Protein AF-G4MLV0-F1 (afdb_monomer)

Mean predicted aligned error: 19.68 Å

pLDDT: mean 75.31, std 19.31, range [34.31, 98.56]

Radius of gyration: 39.69 Å; Cα contacts (8 Å, |Δi|>4): 69; chains: 1; bounding box: 95×54×90 Å

Foldseek 3Di:
DAAFPVCVVVVNGDFDDDPPDDPATPVCVVVVHPDGCPVPQDPVNVVVVVVVVVVVVVVVVVVVVVVVVVVVVVVVVVVVVVVVVVVVVVVVVLVVVCVVVVHPDSVVSVVVVVVVVVVVVVVVVVPPDDDPDPVVVDPPPVPPPCVVDVPDDPDPVVVVVVVVVVPPDDDDDDDDDDDDDDDDDDDD

Solvent-accessible surface area (backbone atoms only — not comparable to full-atom values): 11793 Å² total; per-residue (Å²): 100,69,39,21,70,78,36,47,76,69,74,37,78,60,38,57,61,57,94,83,74,50,77,38,28,56,66,40,55,74,67,71,49,82,86,48,52,66,74,58,84,47,73,69,54,51,52,51,52,52,53,51,48,55,53,50,51,53,53,48,53,54,50,51,52,51,47,54,58,48,52,54,51,50,53,55,48,50,55,50,52,53,52,50,52,52,50,51,51,53,52,50,50,52,50,54,51,28,60,75,70,71,46,89,54,67,67,61,49,57,50,51,52,51,55,52,50,55,51,49,50,51,49,58,65,68,63,62,69,82,84,78,59,68,77,79,75,54,76,67,96,78,70,62,64,69,77,81,53,73,79,64,85,82,58,75,73,60,57,55,59,64,49,57,78,71,61,86,73,76,91,79,86,84,90,85,90,84,90,83,89,86,78,88,82,88,87,134

Organism: Pyricularia oryzae (strain 70-15 / ATCC MYA-4617 / FGSC 8958) (NCBI:txid242507)

Secondary structure (DSSP, 8-state):
-BPPHHHHTTT--B----TTT-SS-HHHHHTT-S---TT-S-HHHHHHHHHHHHHHHHHHHHHHHHHHHHHHHHHHHHHHHHHHHHHHHHHHHHHHHHHHHT---HHHHHHHHHHHHHHHHHHHHHT------GGGSS--TT--HHHHS------HHHHHHHHHTT--S-------------------

Structure (mmCIF, N/CA/C/O backbone):
data_AF-G4MLV0-F1
#
_entry.id   AF-G4MLV0-F1
#
loop_
_atom_site.group_PDB
_atom_site.id
_atom_site.type_symbol
_atom_site.label_atom_id
_atom_site.label_alt_id
_atom_site.label_comp_id
_atom_site.label_asym_id
_atom_site.label_entity_id
_atom_site.label_seq_id
_atom_site.pdbx_PDB_ins_code
_atom_site.Cartn_x
_atom_site.Cartn_y
_atom_site.Cartn_z
_atom_site.occupancy
_atom_site.B_iso_or_equiv
_atom_site.auth_seq_id
_atom_site.auth_comp_id
_atom_site.auth_asym_id
_atom_site.auth_atom_id
_atom_site.pdbx_PDB_model_num
ATOM 1 N N . MET A 1 1 ? -19.184 1.517 49.439 1.00 70.00 1 MET A N 1
ATOM 2 C CA . MET A 1 1 ? -18.626 1.428 48.075 1.00 70.00 1 MET A CA 1
ATOM 3 C C . MET A 1 1 ? -17.990 2.762 47.728 1.00 70.00 1 MET A C 1
ATOM 5 O O . MET A 1 1 ? -18.442 3.777 48.261 1.00 70.00 1 MET A O 1
ATOM 9 N N . ALA A 1 2 ? -16.941 2.751 46.902 1.00 78.00 2 ALA A N 1
ATOM 10 C CA . ALA A 1 2 ? -16.391 3.974 46.322 1.00 78.00 2 ALA A CA 1
ATOM 11 C C . ALA A 1 2 ? -17.474 4.722 45.520 1.00 78.00 2 ALA A C 1
ATOM 13 O O . ALA A 1 2 ? -18.525 4.153 45.197 1.00 78.00 2 ALA A O 1
ATOM 14 N N . ALA A 1 3 ? -17.265 6.013 45.270 1.00 86.44 3 ALA A N 1
ATOM 15 C CA . ALA A 1 3 ? -18.144 6.764 44.386 1.00 86.44 3 ALA A CA 1
ATOM 16 C C . ALA A 1 3 ? -18.019 6.239 42.946 1.00 86.44 3 ALA A C 1
ATOM 18 O O . ALA A 1 3 ? -16.940 5.856 42.515 1.00 86.44 3 ALA A O 1
ATOM 19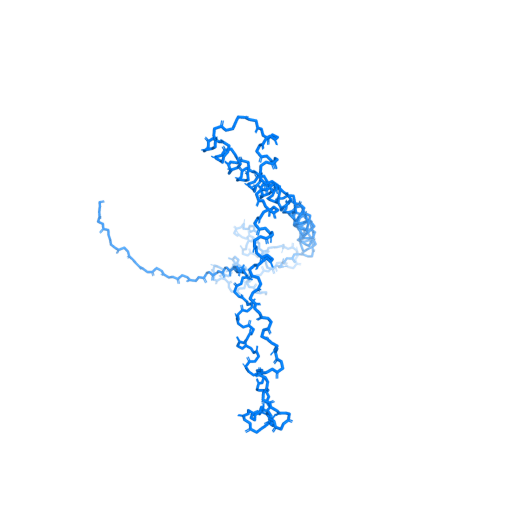 N N . CYS A 1 4 ? -19.131 6.213 42.214 1.00 88.56 4 CYS A N 1
ATOM 20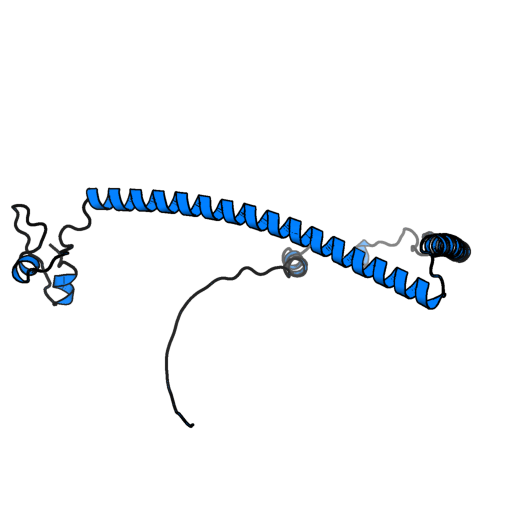 C CA . CYS A 1 4 ? -19.126 6.007 40.768 1.00 88.56 4 CYS A CA 1
ATOM 21 C C . CYS A 1 4 ? -18.602 7.281 40.076 1.00 88.56 4 CYS A C 1
ATOM 23 O O . CYS A 1 4 ? -18.702 8.364 40.665 1.00 88.56 4 CYS A O 1
ATOM 25 N N . SER A 1 5 ? -18.116 7.199 38.836 1.00 87.94 5 SER A N 1
ATOM 26 C CA . SER A 1 5 ? -17.510 8.347 38.130 1.00 87.94 5 SER A CA 1
ATOM 27 C C . SER A 1 5 ? -18.444 9.563 38.060 1.00 87.94 5 SER A C 1
ATOM 29 O O . SER A 1 5 ? -18.025 10.709 38.223 1.00 87.94 5 SER A O 1
ATOM 31 N N . ALA A 1 6 ? -19.748 9.323 37.906 1.00 87.69 6 ALA A N 1
ATOM 32 C CA . ALA A 1 6 ? -20.765 10.373 37.878 1.00 87.69 6 ALA A CA 1
ATOM 33 C C . ALA A 1 6 ? -21.033 11.028 39.249 1.00 87.69 6 ALA A C 1
ATOM 35 O O . ALA A 1 6 ? -21.466 12.181 39.316 1.00 87.69 6 ALA A O 1
ATOM 36 N N . CYS A 1 7 ? -20.840 10.298 40.347 1.00 89.25 7 CYS A N 1
ATOM 37 C CA . CYS A 1 7 ? -20.957 10.840 41.701 1.00 89.25 7 CYS A CA 1
ATOM 38 C C . CYS A 1 7 ? -19.669 11.549 42.118 1.00 89.25 7 CYS A C 1
ATOM 40 O O . CYS A 1 7 ? -19.741 12.619 42.720 1.00 89.25 7 CYS A O 1
ATOM 42 N N . GLU A 1 8 ? -18.518 11.010 41.725 1.00 90.19 8 GLU A N 1
ATOM 43 C CA . GLU A 1 8 ? -17.214 11.633 41.924 1.00 90.19 8 GLU A CA 1
ATOM 44 C C . GLU A 1 8 ? -17.143 12.995 41.223 1.00 90.19 8 GLU A C 1
ATOM 46 O O . GLU A 1 8 ? -16.818 13.995 41.861 1.00 90.19 8 GLU A O 1
ATOM 51 N N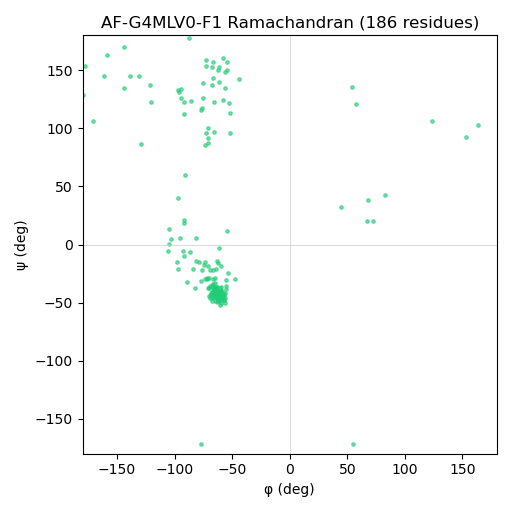 . SER A 1 9 ? -17.615 13.092 39.971 1.00 89.00 9 SER A N 1
ATOM 52 C CA . SER A 1 9 ? -17.692 14.368 39.242 1.00 89.00 9 SER A CA 1
ATOM 53 C C . SER A 1 9 ? -18.615 15.410 39.893 1.00 89.00 9 SER A C 1
ATOM 55 O O . SER A 1 9 ? -18.583 16.581 39.528 1.00 89.00 9 SER A O 1
ATOM 57 N N . ARG A 1 10 ? -19.481 14.995 40.826 1.00 87.12 10 ARG A N 1
ATOM 58 C CA . ARG A 1 10 ? -20.404 15.867 41.575 1.00 87.12 10 ARG A CA 1
ATOM 59 C C . ARG A 1 10 ? -19.933 16.135 43.008 1.00 87.12 10 ARG A C 1
ATOM 61 O O . ARG A 1 10 ? -20.668 16.754 43.771 1.00 87.12 10 ARG A O 1
ATOM 68 N N . GLY A 1 11 ? -18.743 15.661 43.381 1.00 88.31 11 GLY A N 1
ATOM 69 C CA . GLY A 1 11 ? -18.201 15.804 44.732 1.00 88.31 11 GLY A CA 1
ATOM 70 C C . GLY A 1 11 ? -18.897 14.925 45.774 1.00 88.31 11 GLY A C 1
ATOM 71 O O . GLY A 1 11 ? -18.833 15.219 46.965 1.00 88.31 11 GLY A O 1
ATOM 72 N N . ILE A 1 12 ? -19.586 13.860 45.352 1.00 87.44 12 ILE A N 1
ATOM 73 C CA . ILE A 1 12 ? -20.255 12.919 46.254 1.00 87.44 12 ILE A CA 1
ATOM 74 C C . ILE A 1 12 ? -19.275 11.778 46.557 1.00 87.44 12 ILE A C 1
ATOM 76 O O . ILE A 1 12 ? -18.991 10.979 45.667 1.00 87.44 12 ILE A O 1
ATOM 80 N N . PRO A 1 13 ? -18.775 11.649 47.801 1.00 82.62 13 PRO A N 1
ATOM 81 C CA . PRO A 1 13 ? -17.635 10.780 48.104 1.00 82.62 13 PRO A CA 1
ATOM 82 C C . PRO A 1 13 ? -17.988 9.289 48.204 1.00 82.62 13 PRO A C 1
ATOM 84 O O . PRO A 1 13 ? -17.095 8.444 48.231 1.00 82.62 13 PRO A O 1
ATOM 87 N N . LYS A 1 14 ? -19.276 8.937 48.322 1.00 86.06 14 LYS A N 1
ATOM 88 C CA . LYS A 1 14 ? -19.731 7.550 48.498 1.00 86.06 14 LYS A CA 1
ATOM 89 C C . LYS A 1 14 ? -21.040 7.307 47.763 1.00 86.06 14 LYS A C 1
ATOM 91 O O . LYS A 1 14 ? -21.990 8.074 47.904 1.00 86.06 14 LYS A O 1
ATOM 96 N N . CYS A 1 15 ? -21.114 6.188 47.053 1.00 88.25 15 CYS A N 1
ATOM 97 C CA . CYS A 1 15 ? -22.355 5.695 46.475 1.00 88.25 15 CYS A CA 1
ATOM 98 C C . CYS A 1 15 ? -22.988 4.629 47.374 1.00 88.25 15 CYS A C 1
ATOM 100 O O . CYS A 1 15 ? -22.321 3.691 47.814 1.00 88.25 15 CYS A O 1
ATOM 102 N N . ALA A 1 16 ? -24.293 4.760 47.613 1.00 85.69 16 ALA A N 1
ATOM 103 C CA . ALA A 1 16 ? -25.112 3.698 48.183 1.00 85.69 16 ALA A CA 1
ATOM 104 C C . ALA A 1 16 ? -25.780 2.918 47.046 1.00 85.69 16 ALA A C 1
ATOM 106 O O . ALA A 1 16 ? -26.321 3.522 46.117 1.00 85.69 16 ALA A O 1
ATOM 107 N N . VAL A 1 17 ? -25.744 1.592 47.119 1.00 82.81 17 VAL A N 1
ATOM 108 C CA . VAL A 1 17 ? -26.392 0.687 46.162 1.00 82.81 17 VAL A CA 1
ATOM 109 C C . VAL A 1 17 ? -27.363 -0.181 46.949 1.00 82.81 17 VAL A C 1
ATOM 111 O O . VAL A 1 17 ? -27.043 -0.607 48.059 1.00 82.81 17 VAL A O 1
ATOM 114 N N . SER A 1 18 ? -28.568 -0.388 46.415 1.00 76.50 18 SER A N 1
ATOM 115 C CA . SER A 1 18 ? -29.530 -1.294 47.045 1.00 76.50 18 SER A CA 1
ATOM 116 C C . SER A 1 18 ? -29.017 -2.737 46.952 1.00 76.50 18 SER A C 1
ATOM 118 O O . SER A 1 18 ? -28.581 -3.126 45.869 1.00 76.50 18 SER A O 1
ATOM 120 N N . PRO A 1 19 ? -29.123 -3.549 48.020 1.00 69.62 19 PRO A N 1
ATOM 121 C CA . PRO A 1 19 ? -28.799 -4.978 47.978 1.00 69.62 19 PRO A CA 1
ATOM 122 C C . PRO A 1 19 ? -29.688 -5.799 47.028 1.00 69.62 19 PRO A C 1
ATOM 124 O O . PRO A 1 19 ? -29.375 -6.946 46.750 1.00 69.62 19 PRO A O 1
ATOM 127 N N . GLN A 1 20 ? -30.808 -5.232 46.568 1.00 65.19 20 GLN A N 1
ATOM 128 C CA . GLN A 1 20 ? -31.846 -5.899 45.768 1.00 65.19 20 GLN A CA 1
ATOM 129 C C . GLN A 1 20 ? -31.674 -5.641 44.256 1.00 65.19 20 GLN A C 1
ATOM 131 O O . GLN A 1 20 ? -32.649 -5.406 43.552 1.00 65.19 20 GLN A O 1
ATOM 136 N N . ASP A 1 21 ? -30.431 -5.645 43.768 1.00 58.03 21 ASP A N 1
ATOM 137 C CA . ASP A 1 21 ? -30.081 -5.621 42.335 1.00 58.03 21 ASP A CA 1
ATOM 138 C C . ASP A 1 21 ? -30.391 -4.334 41.549 1.00 58.03 21 ASP A C 1
ATOM 140 O O . ASP A 1 21 ? -30.726 -4.366 40.362 1.00 58.03 21 ASP A O 1
ATOM 144 N N . SER A 1 22 ? -30.200 -3.156 42.151 1.0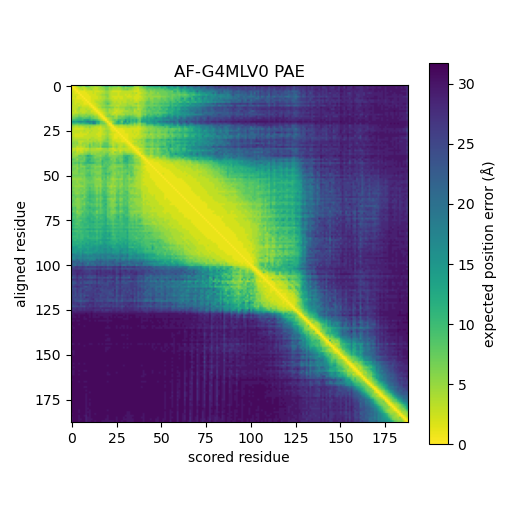0 68.69 22 SER A N 1
ATOM 145 C CA . SER A 1 22 ? -30.095 -1.950 41.319 1.00 68.69 22 SER A CA 1
ATOM 146 C C . SER A 1 22 ? -28.712 -1.886 40.672 1.00 68.69 22 SER A C 1
ATOM 148 O O . SER A 1 22 ? -27.718 -1.657 41.357 1.00 68.69 22 SER A O 1
ATOM 150 N N . SER A 1 23 ? -28.652 -1.962 39.339 1.00 76.62 23 SER A N 1
ATOM 151 C CA . SER A 1 23 ? -27.435 -1.718 38.542 1.00 76.62 23 SER A CA 1
ATOM 152 C C . SER A 1 23 ? -26.863 -0.297 38.687 1.00 76.62 23 SER A C 1
ATOM 154 O O . SER A 1 23 ? -25.846 0.044 38.089 1.00 76.62 23 SER A O 1
ATOM 156 N N . ARG A 1 24 ? -27.543 0.563 39.452 1.00 83.88 24 ARG A N 1
ATOM 157 C CA . ARG A 1 24 ? -27.241 1.981 39.643 1.00 83.88 24 ARG A CA 1
ATOM 158 C C . ARG A 1 24 ? -27.229 2.328 41.127 1.00 83.88 24 ARG A C 1
ATOM 160 O O . ARG A 1 24 ? -28.057 1.838 41.898 1.00 83.88 24 ARG A O 1
ATOM 167 N N . CYS A 1 25 ? -26.342 3.239 41.519 1.00 87.44 25 CYS A N 1
ATOM 168 C CA . CYS A 1 25 ? -26.386 3.816 42.856 1.00 87.44 25 CYS A CA 1
ATOM 169 C C . CYS A 1 25 ? -27.643 4.682 43.043 1.00 87.44 25 CYS A C 1
ATOM 171 O O . CYS A 1 25 ? -28.229 5.185 42.080 1.00 87.44 25 CYS A O 1
ATOM 173 N N . VAL A 1 26 ? -28.043 4.877 44.300 1.00 87.94 26 VAL A N 1
ATOM 174 C CA . VAL A 1 26 ? -29.243 5.637 44.683 1.00 87.94 26 VAL A CA 1
ATOM 175 C C . VAL A 1 26 ? -29.225 7.052 44.103 1.00 87.94 26 VAL A C 1
ATOM 177 O O . VAL A 1 26 ? -30.252 7.538 43.638 1.00 87.94 26 VAL A O 1
ATOM 180 N N . GLU A 1 27 ? -28.063 7.699 44.063 1.00 87.69 27 GLU A N 1
ATOM 181 C CA . GLU A 1 27 ? -27.940 9.051 43.518 1.00 87.69 27 GLU A CA 1
ATOM 182 C C . GLU A 1 27 ? -28.142 9.076 41.996 1.00 87.69 27 GLU A C 1
ATOM 184 O O . GLU A 1 27 ? -28.927 9.872 41.483 1.00 87.69 27 GLU A O 1
ATOM 189 N N . CYS A 1 28 ? -27.513 8.157 41.257 1.00 87.50 28 CYS A N 1
ATOM 190 C CA . CYS A 1 28 ? -27.712 8.053 39.812 1.00 87.50 28 CYS A CA 1
ATOM 191 C C . CYS A 1 28 ? -29.147 7.655 39.450 1.00 87.50 28 CYS A C 1
ATOM 193 O O . CYS A 1 28 ? -29.641 8.100 38.413 1.00 87.50 28 CYS A O 1
ATOM 195 N N . LEU A 1 29 ? -29.817 6.841 40.274 1.00 87.00 29 LEU A N 1
ATOM 196 C CA . LEU A 1 29 ? -31.247 6.551 40.141 1.00 87.00 29 LEU A CA 1
ATOM 197 C C . LEU A 1 29 ? -32.094 7.813 40.333 1.00 87.00 29 LEU A C 1
ATOM 199 O O . LEU A 1 29 ? -32.918 8.112 39.471 1.00 87.00 29 LEU A O 1
ATOM 203 N N . ARG A 1 30 ? -31.860 8.579 41.411 1.00 87.69 30 ARG A N 1
ATOM 204 C CA . ARG A 1 30 ? -32.586 9.832 41.700 1.00 87.69 30 ARG A CA 1
ATOM 205 C C . ARG A 1 30 ? -32.426 10.861 40.589 1.00 87.69 30 ARG A C 1
ATOM 207 O O . ARG A 1 30 ? -33.392 11.521 40.231 1.00 87.69 30 ARG A O 1
ATOM 214 N N . SER A 1 31 ? -31.229 10.980 40.021 1.00 85.69 31 SER A N 1
ATOM 215 C CA . SER A 1 31 ? -30.957 11.890 38.901 1.00 85.69 31 SER A CA 1
ATOM 216 C C . SER A 1 31 ? -31.361 11.327 37.532 1.00 85.69 31 SER A C 1
ATOM 218 O O . SER A 1 31 ? -31.019 11.915 36.512 1.00 85.69 31 SER A O 1
ATOM 220 N N . ASN A 1 32 ? -32.013 10.161 37.490 1.00 84.00 32 ASN A N 1
ATOM 221 C CA . ASN A 1 32 ? -32.352 9.406 36.284 1.00 84.00 32 ASN A CA 1
ATOM 222 C C . ASN A 1 32 ? -31.213 9.284 35.238 1.00 84.00 32 ASN A C 1
ATOM 224 O O . ASN A 1 32 ? -31.453 9.193 34.038 1.00 84.00 32 ASN A O 1
ATOM 228 N N . ARG A 1 33 ? -29.954 9.234 35.692 1.00 81.69 33 ARG A N 1
ATOM 229 C CA . ARG A 1 33 ? -28.773 9.118 34.827 1.00 81.69 33 ARG A CA 1
ATOM 230 C C . ARG A 1 33 ? -28.453 7.663 34.467 1.00 81.69 33 ARG A C 1
ATOM 232 O O . ARG A 1 33 ? -28.222 6.844 35.361 1.00 81.69 33 ARG A O 1
ATOM 239 N N . SER A 1 34 ? -28.385 7.346 33.176 1.00 79.44 34 SER A N 1
ATOM 240 C CA . SER A 1 34 ? -27.856 6.068 32.678 1.00 79.44 34 SER A CA 1
ATOM 241 C C . SER A 1 34 ? -26.328 5.996 32.820 1.00 79.44 34 SER A C 1
ATOM 243 O O . SER A 1 34 ? -25.659 7.028 32.805 1.00 79.44 34 SER A O 1
ATOM 245 N N . GLY A 1 35 ? -25.774 4.784 32.938 1.00 77.12 35 GLY A N 1
ATOM 246 C CA . GLY A 1 35 ? -24.319 4.567 32.971 1.00 77.12 35 GLY A CA 1
ATOM 247 C C . GLY A 1 35 ? -23.670 4.778 34.341 1.00 77.12 35 GLY A C 1
ATOM 248 O O . GLY A 1 35 ? -22.626 5.408 34.433 1.00 77.12 35 GLY A O 1
ATOM 249 N N . CYS A 1 36 ? -24.297 4.288 35.414 1.00 85.75 36 CYS A N 1
ATOM 250 C CA . CYS A 1 36 ? -23.636 4.208 36.713 1.00 85.75 36 CYS A CA 1
ATOM 251 C C . CYS A 1 36 ? -22.655 3.028 36.702 1.00 85.75 36 CYS A C 1
ATOM 253 O O . CYS A 1 36 ? -23.075 1.886 36.556 1.00 85.75 36 CYS A O 1
ATOM 255 N N . ASP A 1 37 ? -21.372 3.309 36.871 1.00 85.00 37 ASP A N 1
ATOM 256 C CA . ASP A 1 37 ? -20.259 2.351 36.869 1.00 85.00 37 ASP A CA 1
ATOM 257 C C . ASP A 1 37 ? -19.916 1.827 38.274 1.00 85.00 37 ASP A C 1
ATOM 259 O O . ASP A 1 37 ? -18.855 1.256 38.494 1.00 85.00 37 ASP A O 1
ATOM 263 N N . VAL A 1 38 ? -20.834 1.971 39.236 1.00 83.19 38 VAL A N 1
ATOM 264 C CA . VAL A 1 38 ? -20.614 1.554 40.633 1.00 83.19 38 VAL A CA 1
ATOM 265 C C . VAL A 1 38 ? -20.426 0.037 40.796 1.00 83.19 38 VAL A C 1
ATOM 267 O O . VAL A 1 38 ? -19.899 -0.398 41.814 1.00 83.19 38 VAL A O 1
ATOM 270 N N . LEU A 1 39 ? -20.892 -0.756 39.823 1.00 77.56 39 LEU A N 1
ATOM 271 C CA . LEU A 1 39 ? -20.754 -2.219 39.775 1.00 77.56 39 LEU A CA 1
ATOM 272 C C . LEU A 1 39 ? -19.697 -2.682 38.759 1.00 77.56 39 LEU A C 1
ATOM 274 O O . LEU A 1 39 ? -19.650 -3.869 38.442 1.00 77.56 39 LEU A O 1
ATOM 278 N N . GLU A 1 40 ? -18.865 -1.758 38.265 1.00 76.38 40 GLU A N 1
ATOM 279 C CA . GLU A 1 40 ? -17.845 -2.011 37.242 1.00 76.38 40 GLU A CA 1
ATOM 280 C C . GLU A 1 40 ? -18.424 -2.65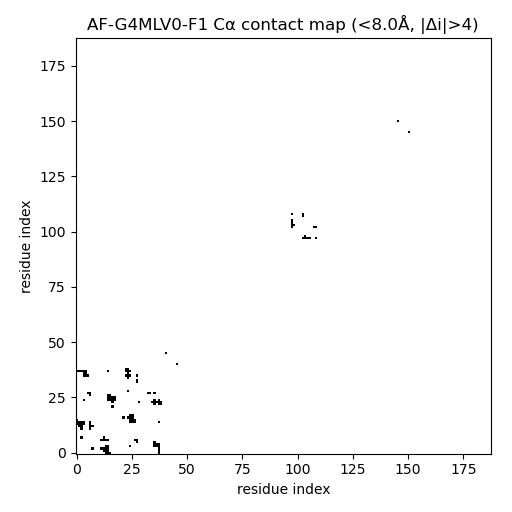7 35.960 1.00 76.38 40 GLU A C 1
ATOM 282 O O . GLU A 1 40 ? -19.638 -2.712 35.736 1.00 76.38 40 GLU A O 1
ATOM 287 N N . ILE A 1 41 ? -17.551 -3.081 35.043 1.00 79.19 41 ILE A N 1
ATOM 288 C CA . ILE A 1 41 ? -17.949 -3.733 33.791 1.00 79.19 41 ILE A CA 1
ATOM 289 C C . ILE A 1 41 ? -18.378 -5.172 34.098 1.00 79.19 41 ILE A C 1
ATOM 291 O O . ILE A 1 41 ? -17.624 -5.962 34.663 1.00 79.19 41 ILE A O 1
ATOM 295 N N . SER A 1 42 ? -19.584 -5.555 33.676 1.00 82.25 42 SER A N 1
ATOM 296 C CA . SER A 1 42 ? -20.075 -6.919 33.892 1.00 82.25 42 SER A CA 1
ATOM 297 C C . SER A 1 42 ? -19.278 -7.960 33.083 1.00 82.25 42 SER A C 1
ATOM 299 O O . SER A 1 42 ? -18.835 -7.678 31.964 1.00 82.25 42 SER A O 1
ATOM 301 N N . PRO A 1 43 ? -19.191 -9.225 33.541 1.00 85.38 43 PRO A N 1
ATOM 302 C CA . PRO A 1 43 ? -18.550 -10.302 32.778 1.00 85.38 43 PRO A CA 1
ATOM 303 C C . PRO A 1 43 ? -19.132 -10.498 31.368 1.00 85.38 43 PRO A C 1
ATOM 305 O O . PRO A 1 43 ? -18.430 -10.897 30.442 1.00 85.38 43 PRO A O 1
ATOM 308 N N . ALA A 1 44 ? -20.424 -10.210 31.176 1.00 86.81 44 ALA A N 1
ATOM 309 C CA . ALA A 1 44 ? -21.062 -10.267 29.863 1.00 86.81 44 ALA A CA 1
ATOM 310 C C . ALA A 1 44 ? -20.584 -9.144 28.928 1.00 86.81 44 ALA A C 1
ATOM 312 O O . ALA A 1 44 ? -20.411 -9.383 27.734 1.00 86.81 44 ALA A O 1
ATOM 313 N N . GLN A 1 45 ? -20.350 -7.940 29.458 1.00 87.69 45 GLN A N 1
ATOM 314 C CA . GLN A 1 45 ? -19.752 -6.841 28.699 1.00 87.69 45 GLN A CA 1
ATOM 315 C C . GLN A 1 45 ? -18.290 -7.138 28.358 1.00 87.69 45 GLN A C 1
ATOM 317 O O . GLN A 1 45 ? -17.910 -6.949 27.208 1.00 87.69 45 GLN A O 1
ATOM 322 N N . PHE A 1 46 ? -17.508 -7.699 29.287 1.00 91.50 46 PHE A N 1
ATOM 323 C CA . PHE A 1 46 ? -16.137 -8.137 29.000 1.00 91.50 46 PHE A CA 1
ATOM 324 C C . PHE A 1 46 ? -16.069 -9.155 27.862 1.00 91.50 46 PHE A C 1
ATOM 326 O O . PHE A 1 46 ? -15.260 -9.000 26.952 1.00 91.50 46 PHE A O 1
ATOM 333 N N . ARG A 1 47 ? -16.958 -10.157 27.849 1.00 95.31 47 ARG A N 1
ATOM 334 C CA . ARG A 1 47 ? -17.030 -11.119 26.737 1.00 95.31 47 ARG A CA 1
ATOM 335 C C . ARG A 1 47 ? -17.337 -10.445 25.401 1.00 95.31 47 ARG A C 1
ATOM 337 O O . ARG A 1 47 ? -16.716 -10.789 24.402 1.00 95.31 47 ARG A O 1
ATOM 344 N N . LYS A 1 48 ? -18.259 -9.476 25.377 1.00 95.62 48 LYS A N 1
ATOM 345 C CA . LYS A 1 48 ? -18.563 -8.705 24.160 1.00 95.62 48 LYS A CA 1
ATOM 346 C C . LYS A 1 48 ? -17.356 -7.897 23.687 1.00 95.62 48 LYS A C 1
ATOM 348 O O . LYS A 1 48 ? -17.077 -7.895 22.495 1.00 95.62 48 LYS A O 1
ATOM 353 N N . ILE A 1 49 ? -16.639 -7.248 24.605 1.00 95.75 49 ILE A N 1
ATOM 354 C CA . ILE A 1 49 ? -15.416 -6.499 24.285 1.00 95.75 49 ILE A CA 1
ATOM 355 C C . ILE A 1 49 ? -14.354 -7.446 23.718 1.00 95.75 49 ILE A C 1
ATOM 357 O O . ILE A 1 49 ? -13.811 -7.162 22.659 1.00 95.75 49 ILE A O 1
ATOM 361 N N . GLY A 1 50 ? -14.123 -8.600 24.351 1.00 97.00 50 GLY A N 1
ATOM 362 C CA . GLY A 1 50 ? -13.173 -9.601 23.857 1.00 97.00 50 GLY A CA 1
ATOM 363 C C . GLY A 1 50 ? -13.529 -10.140 22.468 1.00 97.00 50 GLY A C 1
ATOM 364 O O . GLY A 1 50 ? -12.655 -10.279 21.623 1.00 97.00 50 GLY A O 1
ATOM 365 N N . GLN A 1 51 ? -14.816 -10.372 22.188 1.00 97.88 51 GLN A N 1
ATOM 366 C CA . GLN A 1 51 ? -15.277 -10.771 20.852 1.00 97.88 51 GLN A CA 1
ATOM 367 C C . GLN A 1 51 ? -15.034 -9.686 19.799 1.00 97.88 51 GLN A C 1
ATOM 369 O O . GLN A 1 51 ? -14.618 -9.995 18.687 1.00 97.88 51 GLN A O 1
ATOM 374 N N . GLN A 1 52 ? -15.300 -8.420 20.134 1.00 98.06 52 GLN A N 1
ATOM 375 C CA . GLN A 1 52 ? -15.025 -7.303 19.227 1.00 98.06 52 GLN A CA 1
ATOM 376 C C . GLN A 1 52 ? -13.525 -7.127 18.995 1.00 98.06 52 GLN A C 1
ATOM 378 O O . GLN A 1 52 ? -13.119 -6.897 17.864 1.00 98.06 52 GLN A O 1
ATOM 383 N N . HIS A 1 53 ? -12.711 -7.287 20.039 1.00 98.00 53 HIS A N 1
ATOM 384 C CA . HIS A 1 53 ? -11.258 -7.233 19.930 1.00 98.00 53 HIS A CA 1
ATOM 385 C C . HIS A 1 53 ? -10.729 -8.311 18.986 1.00 98.00 53 HIS A C 1
ATOM 387 O O . HIS A 1 53 ? -10.060 -7.980 18.018 1.00 98.00 53 HIS A O 1
ATOM 393 N N . ALA A 1 54 ? -11.115 -9.572 19.204 1.00 98.38 54 ALA A N 1
ATOM 394 C CA . ALA A 1 54 ? -10.696 -10.683 18.353 1.00 98.38 54 ALA A CA 1
ATOM 395 C C . ALA A 1 54 ? -11.110 -10.476 16.885 1.00 98.38 54 ALA A C 1
ATOM 397 O O . ALA A 1 54 ? -10.329 -10.738 15.977 1.00 98.38 54 ALA A O 1
ATOM 398 N N . LYS A 1 55 ? -12.318 -9.945 16.648 1.00 98.44 55 LYS A N 1
ATOM 399 C CA . LYS A 1 55 ? -12.781 -9.606 15.296 1.00 98.44 55 LYS A CA 1
ATOM 400 C C . LYS A 1 55 ? -11.919 -8.522 14.644 1.00 98.44 55 LYS A C 1
ATOM 402 O O . LYS A 1 55 ? -11.596 -8.626 13.469 1.00 98.44 55 LYS A O 1
ATOM 407 N N . LEU A 1 56 ? -11.571 -7.475 15.392 1.00 98.56 56 LEU A N 1
ATOM 408 C CA . LEU A 1 56 ? -10.729 -6.392 14.885 1.00 98.56 56 LEU A CA 1
ATOM 409 C C . LEU A 1 56 ? -9.287 -6.848 14.643 1.00 98.56 56 LEU A C 1
ATOM 411 O O . LEU A 1 56 ? -8.685 -6.400 13.675 1.00 98.56 56 LEU A O 1
ATOM 415 N N . GLU A 1 57 ? -8.747 -7.737 15.479 1.00 98.56 57 GLU A N 1
ATOM 416 C CA . GLU A 1 57 ? -7.429 -8.343 15.257 1.00 98.56 57 GLU A CA 1
ATOM 417 C C . GLU A 1 57 ? -7.399 -9.152 13.957 1.00 98.56 57 GLU A C 1
ATOM 419 O O . GLU A 1 57 ? -6.496 -8.961 13.147 1.00 98.56 57 GLU A O 1
ATOM 424 N N . GLU A 1 58 ? -8.418 -9.981 13.712 1.00 98.50 58 GLU A N 1
ATOM 425 C CA . GLU A 1 58 ? -8.538 -10.752 12.468 1.00 98.50 58 GLU A CA 1
ATOM 426 C C . GLU A 1 58 ? -8.665 -9.838 11.236 1.00 98.50 58 GLU A C 1
ATOM 428 O O . GLU A 1 58 ? -7.993 -10.041 10.222 1.00 98.50 58 GLU A O 1
ATOM 433 N N . GLU A 1 59 ? -9.496 -8.794 11.317 1.00 98.50 59 GLU A N 1
ATOM 434 C CA . GLU A 1 59 ? -9.643 -7.814 10.234 1.00 98.50 59 GLU A CA 1
ATOM 435 C C . GLU A 1 59 ? -8.343 -7.043 9.967 1.00 98.50 59 GLU A C 1
ATOM 437 O O . GLU A 1 59 ? -8.001 -6.799 8.805 1.00 98.50 59 GLU A O 1
ATOM 442 N N . LEU A 1 60 ? -7.610 -6.676 11.022 1.00 98.44 60 LEU A N 1
ATOM 443 C CA . LEU A 1 60 ? -6.325 -5.995 10.911 1.00 98.44 60 LEU A CA 1
ATOM 444 C C . LEU A 1 60 ? -5.287 -6.897 10.241 1.00 98.44 60 LEU A C 1
ATOM 446 O O . LEU A 1 60 ? -4.644 -6.465 9.286 1.00 98.44 60 LEU A O 1
ATOM 450 N N . GLU A 1 61 ? -5.157 -8.147 10.685 1.00 98.31 61 GLU A N 1
ATOM 451 C CA . GLU A 1 61 ? -4.216 -9.106 10.102 1.00 98.31 61 GLU A CA 1
ATOM 452 C C . GLU A 1 61 ? -4.508 -9.336 8.609 1.00 98.31 61 GLU A C 1
ATOM 454 O O . GLU A 1 61 ? -3.604 -9.254 7.769 1.00 98.31 61 GLU A O 1
ATOM 459 N N . ALA A 1 62 ? -5.781 -9.519 8.246 1.00 98.50 62 ALA A N 1
ATOM 460 C CA . ALA A 1 62 ? -6.193 -9.662 6.852 1.00 98.50 62 ALA A CA 1
ATOM 461 C C . ALA A 1 62 ? -5.877 -8.409 6.013 1.00 98.50 62 ALA A C 1
ATOM 463 O O . ALA A 1 62 ? -5.415 -8.516 4.869 1.00 98.50 62 ALA A O 1
ATOM 464 N N . ALA A 1 63 ? -6.099 -7.213 6.567 1.00 98.50 63 ALA A N 1
ATOM 465 C CA . ALA A 1 63 ? -5.784 -5.952 5.901 1.00 98.50 63 ALA A CA 1
ATOM 466 C C . ALA A 1 63 ? -4.269 -5.763 5.713 1.00 98.50 63 ALA A C 1
ATOM 468 O O . ALA A 1 63 ? -3.826 -5.317 4.650 1.00 98.50 63 ALA A O 1
ATOM 469 N N . GLU A 1 64 ? -3.459 -6.140 6.700 1.00 98.50 64 GLU A N 1
ATOM 470 C CA . GLU A 1 64 ? -2.003 -6.092 6.598 1.00 98.50 64 GLU A CA 1
ATOM 471 C C . GLU A 1 64 ? -1.461 -7.074 5.562 1.00 98.50 64 GLU A C 1
ATOM 473 O O . GLU A 1 64 ? -0.567 -6.720 4.789 1.00 98.50 64 GLU A O 1
ATOM 478 N N . GLU A 1 65 ? -2.003 -8.291 5.490 1.00 98.50 65 GLU A N 1
ATOM 479 C CA . GLU A 1 65 ? -1.607 -9.252 4.463 1.00 98.50 65 GLU A CA 1
ATOM 480 C C . GLU A 1 65 ? -2.001 -8.760 3.060 1.00 98.50 65 GLU A C 1
ATOM 482 O O . GLU A 1 65 ? -1.211 -8.842 2.113 1.00 98.50 65 GLU A O 1
ATOM 487 N N . ALA A 1 66 ? -3.194 -8.173 2.920 1.00 98.38 66 ALA A N 1
ATOM 488 C CA . ALA A 1 66 ? -3.625 -7.545 1.676 1.00 98.38 66 ALA A CA 1
ATOM 489 C C . ALA A 1 66 ? -2.691 -6.396 1.261 1.00 98.38 66 ALA A C 1
ATOM 491 O O . ALA A 1 66 ? -2.325 -6.312 0.085 1.00 98.38 66 ALA A O 1
ATOM 492 N N . ARG A 1 67 ? -2.246 -5.567 2.218 1.00 98.44 67 ARG A N 1
ATOM 493 C CA . ARG A 1 67 ? -1.244 -4.515 1.986 1.00 98.44 67 ARG A CA 1
ATOM 494 C C . ARG A 1 67 ? 0.070 -5.107 1.482 1.00 98.44 67 ARG A C 1
ATOM 496 O O . ARG A 1 67 ? 0.531 -4.698 0.424 1.00 98.44 67 ARG A O 1
ATOM 503 N N . ARG A 1 68 ? 0.615 -6.136 2.145 1.00 98.31 68 ARG A N 1
ATOM 504 C CA . ARG A 1 68 ? 1.864 -6.798 1.707 1.00 98.31 68 ARG A CA 1
ATOM 505 C C . ARG A 1 68 ? 1.765 -7.325 0.272 1.00 98.31 68 ARG A C 1
ATOM 507 O O . ARG A 1 68 ? 2.690 -7.161 -0.520 1.00 98.31 68 ARG A O 1
ATOM 514 N N . ARG A 1 69 ? 0.629 -7.929 -0.096 1.00 98.25 69 ARG A N 1
ATOM 515 C CA . ARG A 1 69 ? 0.382 -8.404 -1.471 1.00 98.25 69 ARG A CA 1
ATOM 516 C C . ARG A 1 69 ? 0.285 -7.256 -2.479 1.00 98.25 69 ARG A C 1
ATOM 518 O O . ARG A 1 69 ? 0.658 -7.438 -3.638 1.00 98.25 69 ARG A O 1
ATOM 525 N N . ALA A 1 70 ? -0.253 -6.106 -2.079 1.00 98.38 70 ALA A N 1
ATOM 526 C CA . ALA A 1 70 ? -0.301 -4.917 -2.922 1.00 98.38 70 ALA A CA 1
ATOM 527 C C . ALA A 1 70 ? 1.098 -4.316 -3.116 1.00 98.38 70 ALA A C 1
ATOM 529 O O . ALA A 1 70 ? 1.474 -4.043 -4.255 1.00 98.38 70 ALA A O 1
ATOM 530 N N . ASP A 1 71 ? 1.887 -4.210 -2.047 1.00 98.19 71 ASP A N 1
ATOM 531 C CA . ASP A 1 71 ? 3.261 -3.701 -2.090 1.00 98.19 71 ASP A CA 1
ATOM 532 C C . ASP A 1 71 ? 4.132 -4.536 -3.033 1.00 98.19 71 ASP A C 1
ATOM 534 O O . ASP A 1 71 ? 4.853 -3.986 -3.863 1.00 98.19 71 ASP A O 1
ATOM 538 N N . GLU A 1 72 ? 4.004 -5.865 -3.003 1.00 98.31 72 GLU A N 1
ATOM 539 C CA . GLU A 1 72 ? 4.723 -6.735 -3.940 1.00 98.31 72 GLU A CA 1
ATOM 540 C C . GLU A 1 72 ? 4.351 -6.444 -5.404 1.00 98.31 72 GLU A C 1
ATOM 542 O O . GLU A 1 72 ? 5.216 -6.342 -6.275 1.00 98.31 72 GLU A O 1
ATOM 547 N N . LYS A 1 73 ? 3.064 -6.222 -5.696 1.00 98.12 73 LYS A N 1
ATOM 548 C CA . LYS A 1 73 ? 2.628 -5.841 -7.050 1.00 98.12 73 LYS A CA 1
ATOM 549 C C . LYS A 1 73 ? 3.192 -4.487 -7.471 1.00 98.12 73 LYS A C 1
ATOM 551 O O . LYS A 1 73 ? 3.569 -4.336 -8.634 1.00 98.12 73 LYS A O 1
ATOM 556 N N . VAL A 1 74 ? 3.262 -3.526 -6.549 1.00 98.56 74 VAL A N 1
ATOM 557 C CA . VAL A 1 74 ? 3.883 -2.218 -6.793 1.00 98.56 74 VAL A CA 1
ATOM 558 C C . VAL A 1 74 ? 5.363 -2.399 -7.117 1.00 98.56 74 VAL A C 1
ATOM 560 O O . VAL A 1 74 ? 5.805 -1.927 -8.161 1.00 98.56 74 VAL A O 1
ATOM 563 N N . ARG A 1 75 ? 6.105 -3.195 -6.336 1.00 98.31 75 ARG A N 1
ATOM 564 C CA . ARG A 1 75 ? 7.524 -3.487 -6.611 1.00 98.31 75 ARG A CA 1
ATOM 565 C C . ARG A 1 75 ? 7.743 -4.100 -7.992 1.00 98.31 75 ARG A C 1
ATOM 567 O O . ARG A 1 75 ? 8.667 -3.709 -8.709 1.00 98.31 75 ARG A O 1
ATOM 574 N N . LEU A 1 76 ? 6.893 -5.044 -8.396 1.00 98.25 76 LEU A N 1
ATOM 575 C CA . LEU A 1 76 ? 6.960 -5.651 -9.728 1.00 98.25 76 LEU A CA 1
ATOM 576 C C . LEU A 1 76 ? 6.661 -4.636 -10.842 1.00 98.25 76 LEU A C 1
ATOM 578 O O . LEU A 1 76 ? 7.316 -4.655 -11.893 1.00 98.25 76 LEU A O 1
ATOM 582 N N . ALA A 1 77 ? 5.690 -3.746 -10.624 1.00 98.25 77 ALA A N 1
ATOM 583 C CA . ALA A 1 77 ? 5.366 -2.670 -11.553 1.00 98.25 77 ALA A CA 1
ATOM 584 C C . ALA A 1 77 ? 6.524 -1.669 -11.678 1.00 98.25 77 ALA A C 1
ATOM 586 O O . ALA A 1 77 ? 6.926 -1.353 -12.799 1.00 98.25 77 ALA A O 1
ATOM 587 N N . ASP A 1 78 ? 7.131 -1.261 -10.566 1.00 97.81 78 ASP A N 1
ATOM 588 C CA . ASP A 1 78 ? 8.284 -0.360 -10.543 1.00 97.81 78 ASP A CA 1
ATOM 589 C C . ASP A 1 78 ? 9.483 -0.970 -11.270 1.00 97.81 78 ASP A C 1
ATOM 591 O O . ASP A 1 78 ? 10.096 -0.326 -12.123 1.00 97.81 78 ASP A O 1
ATOM 595 N N . ALA A 1 79 ? 9.762 -2.259 -11.052 1.00 98.38 79 ALA A N 1
ATOM 596 C CA . ALA A 1 79 ? 10.805 -2.965 -11.789 1.00 98.38 79 ALA A CA 1
ATOM 597 C C . ALA A 1 79 ? 10.546 -2.965 -13.308 1.00 98.38 79 ALA A C 1
ATOM 599 O O . ALA A 1 79 ? 11.482 -2.858 -14.107 1.00 98.38 79 ALA A O 1
ATOM 600 N N . LYS A 1 80 ? 9.282 -3.075 -13.739 1.00 98.12 80 LYS A N 1
ATOM 601 C CA . LYS A 1 80 ? 8.908 -2.955 -15.157 1.00 98.12 80 LYS A CA 1
ATOM 602 C C . LYS A 1 80 ? 9.110 -1.529 -15.667 1.00 98.12 80 LYS A C 1
ATOM 604 O O . LYS A 1 80 ? 9.649 -1.364 -16.761 1.00 98.12 80 LYS A O 1
ATOM 609 N N . VAL A 1 81 ? 8.714 -0.521 -14.892 1.00 98.31 81 VAL A N 1
ATOM 610 C CA . VAL A 1 81 ? 8.914 0.896 -15.228 1.00 98.31 81 VAL A CA 1
ATOM 611 C C . VAL A 1 81 ? 10.399 1.199 -15.407 1.00 98.31 81 VAL A C 1
ATOM 613 O O . VAL A 1 81 ? 10.775 1.785 -16.420 1.00 98.31 81 VAL A O 1
ATOM 616 N N . GLU A 1 82 ? 11.260 0.728 -14.507 1.00 98.00 82 GLU A N 1
ATOM 617 C CA . GLU A 1 82 ? 12.709 0.915 -14.613 1.00 98.00 82 GLU A CA 1
ATOM 618 C C . GLU A 1 82 ? 13.303 0.258 -15.861 1.00 98.00 82 GLU A C 1
ATOM 620 O O . GLU A 1 82 ? 14.101 0.872 -16.576 1.00 98.00 82 GLU A O 1
ATOM 625 N N . ARG A 1 83 ? 12.872 -0.965 -16.201 1.00 98.25 83 ARG A N 1
ATOM 626 C CA . ARG A 1 83 ? 13.289 -1.603 -17.462 1.00 98.25 83 ARG A CA 1
ATOM 627 C C . ARG A 1 83 ? 12.876 -0.776 -18.677 1.00 98.25 83 ARG A C 1
ATOM 629 O O . ARG A 1 83 ? 13.698 -0.550 -19.563 1.00 98.25 83 ARG A O 1
ATOM 636 N N . LEU A 1 84 ? 11.635 -0.292 -18.706 1.00 98.06 84 LEU A N 1
ATOM 637 C CA . LEU A 1 84 ? 11.132 0.533 -19.806 1.00 98.06 84 LEU A CA 1
ATOM 638 C C . LEU A 1 84 ? 11.857 1.881 -19.893 1.00 98.06 84 LEU A C 1
ATOM 640 O O . LEU A 1 84 ? 12.151 2.338 -20.993 1.00 98.06 84 LEU A O 1
ATOM 644 N N . ARG A 1 85 ? 12.210 2.501 -18.761 1.00 97.75 85 ARG A N 1
ATOM 645 C CA . ARG A 1 85 ? 13.024 3.728 -18.722 1.00 97.75 85 ARG A CA 1
ATOM 646 C C . ARG A 1 85 ? 14.398 3.506 -19.350 1.00 97.75 85 ARG A C 1
ATOM 648 O O . ARG A 1 85 ? 14.815 4.306 -20.188 1.00 97.75 85 ARG A O 1
ATOM 655 N N . LYS A 1 86 ? 15.069 2.401 -19.008 1.00 97.50 86 LYS A N 1
ATOM 656 C CA . LYS A 1 86 ? 16.363 2.025 -19.603 1.00 97.50 86 LYS A CA 1
ATOM 657 C C . LYS A 1 86 ? 16.247 1.778 -21.104 1.00 97.50 86 LYS A C 1
ATOM 659 O O . LYS A 1 86 ? 17.035 2.327 -21.868 1.00 97.50 86 LYS A O 1
ATOM 664 N N . GLN A 1 87 ? 15.242 1.014 -21.531 1.00 96.38 87 GLN A N 1
ATOM 665 C CA . GLN A 1 87 ? 14.988 0.763 -22.951 1.00 96.38 87 GLN A CA 1
ATOM 666 C C . GLN A 1 87 ? 14.706 2.060 -23.707 1.00 96.38 87 GLN A C 1
ATOM 668 O O . GLN A 1 87 ? 15.308 2.292 -24.747 1.00 96.38 87 GLN A O 1
ATOM 673 N N . LYS A 1 88 ? 13.853 2.936 -23.165 1.00 96.19 88 LYS A N 1
ATOM 674 C CA . LYS A 1 88 ? 13.563 4.248 -23.751 1.00 96.19 88 LYS A CA 1
ATOM 675 C C . LYS A 1 88 ? 14.838 5.070 -23.930 1.00 96.19 88 LYS A C 1
ATOM 677 O O . LYS A 1 88 ? 15.027 5.646 -24.994 1.00 96.19 88 LYS A O 1
ATOM 682 N N . LYS A 1 89 ? 15.703 5.121 -22.912 1.00 96.44 89 LYS A N 1
ATOM 683 C CA . LYS A 1 89 ? 16.981 5.841 -22.989 1.00 96.44 89 LYS A CA 1
ATOM 684 C C . LYS A 1 89 ? 17.891 5.248 -24.068 1.00 96.44 89 LYS A C 1
ATOM 686 O O . LYS A 1 89 ? 18.374 5.992 -24.909 1.00 96.44 89 LYS A O 1
ATOM 691 N N . MET A 1 90 ? 18.060 3.927 -24.083 1.00 93.75 90 MET A N 1
ATOM 692 C CA . MET A 1 90 ? 18.880 3.228 -25.079 1.00 93.75 90 MET A CA 1
ATOM 693 C C . MET A 1 90 ? 18.378 3.471 -26.507 1.00 93.75 90 MET A C 1
ATOM 695 O O . MET A 1 90 ? 19.159 3.851 -27.373 1.00 93.75 90 MET A O 1
ATOM 699 N N . TRP A 1 91 ? 17.072 3.336 -26.743 1.00 93.38 91 TRP A N 1
ATOM 700 C CA . TRP A 1 91 ? 16.473 3.599 -28.051 1.00 93.38 91 TRP A CA 1
ATOM 701 C C . TRP A 1 91 ? 16.600 5.061 -28.467 1.00 93.38 91 TRP A C 1
ATOM 703 O O . TRP A 1 91 ? 16.888 5.342 -29.627 1.00 93.38 91 TRP A O 1
ATOM 713 N N . PHE A 1 92 ? 16.431 5.993 -27.528 1.00 91.25 92 PHE A N 1
ATOM 714 C CA . PHE A 1 92 ? 16.628 7.413 -27.796 1.00 91.25 92 PHE A CA 1
ATOM 715 C C . PHE A 1 92 ? 18.079 7.717 -28.184 1.00 91.25 92 PHE A C 1
ATOM 717 O O . PHE A 1 92 ? 18.319 8.431 -29.152 1.00 91.25 92 PHE A O 1
ATOM 724 N N . GLU A 1 93 ? 19.055 7.139 -27.485 1.00 92.25 93 GLU A N 1
ATOM 725 C CA . GLU A 1 93 ? 20.467 7.278 -27.841 1.00 92.25 93 GLU A CA 1
ATOM 726 C C . GLU A 1 93 ? 20.784 6.672 -29.214 1.00 92.25 93 GLU A C 1
ATOM 728 O O . GLU A 1 93 ? 21.447 7.326 -30.019 1.00 92.25 93 GLU A O 1
ATOM 733 N N . LYS A 1 94 ? 20.280 5.465 -29.514 1.00 88.44 94 LYS A N 1
ATOM 734 C CA . LYS A 1 94 ? 20.429 4.839 -30.838 1.00 88.44 94 LYS A CA 1
ATOM 735 C C . LYS A 1 94 ? 19.855 5.727 -31.940 1.00 88.44 94 LYS A C 1
ATOM 737 O O . LYS A 1 94 ? 20.546 6.002 -32.915 1.00 88.44 94 LYS A O 1
ATOM 742 N N . MET A 1 95 ? 18.644 6.248 -31.744 1.00 88.88 95 MET A N 1
ATOM 743 C CA . MET A 1 95 ? 18.006 7.188 -32.668 1.00 88.88 95 MET A CA 1
ATOM 744 C C .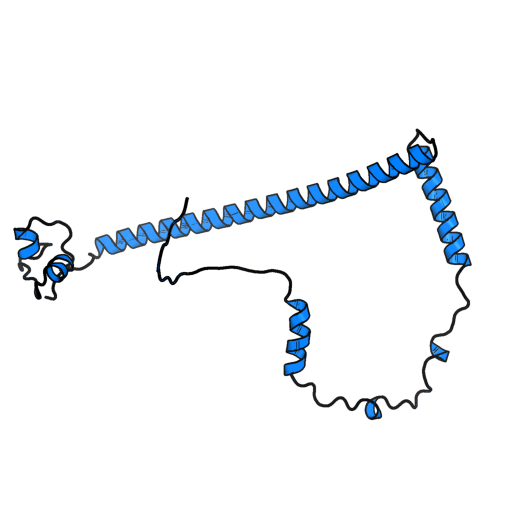 MET A 1 95 ? 18.869 8.439 -32.886 1.00 88.88 95 MET A C 1
ATOM 746 O O . MET A 1 95 ? 19.118 8.820 -34.024 1.00 88.88 95 MET A O 1
ATOM 750 N N . MET A 1 96 ? 19.378 9.059 -31.816 1.00 87.81 96 MET A N 1
ATOM 751 C CA . MET A 1 96 ? 20.227 10.253 -31.925 1.00 87.81 96 MET A CA 1
ATOM 752 C C . MET A 1 96 ? 21.540 9.980 -32.673 1.00 87.81 96 MET A C 1
ATOM 754 O O . MET A 1 96 ? 21.995 10.836 -33.434 1.00 87.81 96 MET A O 1
ATOM 758 N N . ARG A 1 97 ? 22.144 8.797 -32.499 1.00 85.38 97 ARG A N 1
ATOM 759 C CA . ARG A 1 97 ? 23.333 8.379 -33.263 1.00 85.38 97 ARG A CA 1
ATOM 760 C C . ARG A 1 97 ? 23.020 8.129 -34.737 1.00 85.38 97 ARG A C 1
ATOM 762 O O . ARG A 1 97 ? 23.783 8.592 -35.579 1.00 85.38 97 ARG A O 1
ATOM 769 N N . ALA A 1 98 ? 21.910 7.454 -35.041 1.00 88.00 98 ALA A N 1
ATOM 770 C CA . ALA A 1 98 ? 21.439 7.226 -36.410 1.00 88.00 98 ALA A CA 1
ATOM 771 C C . ALA A 1 98 ? 21.260 8.560 -37.150 1.00 88.00 98 ALA A C 1
ATOM 773 O O . ALA A 1 98 ? 21.876 8.792 -38.188 1.00 88.00 98 ALA A O 1
ATOM 774 N N . VAL A 1 99 ? 20.540 9.499 -36.520 1.00 88.62 99 VAL A N 1
ATOM 775 C CA . VAL A 1 99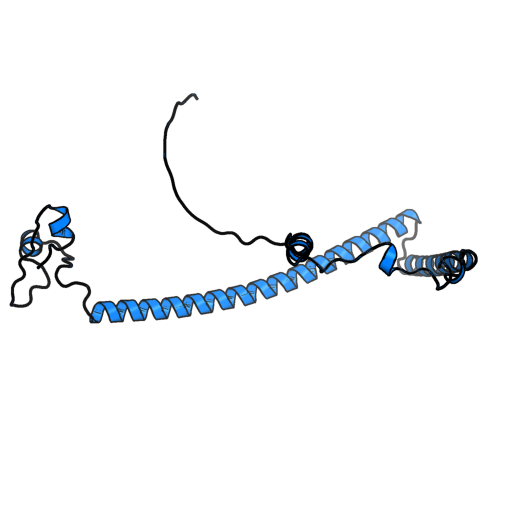 ? 20.309 10.854 -37.043 1.00 88.62 99 VAL A CA 1
ATOM 776 C C . VAL A 1 99 ? 21.623 11.612 -37.242 1.00 88.62 99 VAL A C 1
ATOM 778 O O . VAL A 1 99 ? 21.810 12.240 -38.279 1.00 88.62 99 VAL A O 1
ATOM 781 N N . SER A 1 100 ? 22.556 11.532 -36.289 1.00 83.25 100 SER A N 1
ATOM 782 C CA . SER A 1 100 ? 23.861 12.209 -36.397 1.00 83.25 100 SER A CA 1
ATOM 783 C C . SER A 1 100 ? 24.726 11.664 -37.539 1.00 83.25 100 SER A C 1
ATOM 785 O O . SER A 1 100 ? 25.536 12.398 -38.099 1.00 83.25 100 SER A O 1
ATOM 787 N N . ARG A 1 101 ? 24.557 10.383 -37.883 1.00 83.56 101 ARG A N 1
ATOM 788 C CA . ARG A 1 101 ? 25.263 9.700 -38.977 1.00 83.56 101 ARG A CA 1
ATOM 789 C C . ARG A 1 101 ? 24.503 9.740 -40.308 1.00 83.56 101 ARG A C 1
ATOM 791 O O . ARG A 1 101 ? 25.048 9.301 -41.313 1.00 83.56 101 ARG A O 1
ATOM 798 N N . GLY A 1 102 ? 23.273 10.260 -40.324 1.00 83.06 102 GLY A N 1
ATOM 799 C CA . GLY A 1 102 ? 22.400 10.253 -41.501 1.00 83.06 102 GLY A CA 1
ATOM 800 C C . GLY A 1 102 ? 21.927 8.855 -41.914 1.00 83.06 102 GLY A C 1
ATOM 801 O O . GLY A 1 102 ? 21.537 8.680 -43.062 1.00 83.06 102 GLY A O 1
ATOM 802 N N . ILE A 1 103 ? 21.984 7.881 -41.000 1.00 78.88 103 ILE A N 1
ATOM 803 C CA . ILE A 1 103 ? 21.540 6.502 -41.223 1.00 78.88 103 ILE A CA 1
ATOM 804 C C . ILE A 1 103 ? 20.078 6.411 -40.780 1.00 78.88 103 ILE A C 1
ATOM 806 O O . ILE A 1 103 ? 19.752 6.729 -39.635 1.00 78.88 103 ILE A O 1
ATOM 810 N N . ASP A 1 104 ? 19.200 5.998 -41.686 1.00 75.12 104 ASP A N 1
ATOM 811 C CA . ASP A 1 104 ? 17.767 5.798 -41.458 1.00 75.12 104 ASP A CA 1
ATOM 812 C C . ASP A 1 104 ? 17.398 4.331 -41.175 1.00 75.12 104 ASP A C 1
ATOM 814 O O . ASP A 1 104 ? 16.328 4.073 -40.619 1.00 75.12 104 ASP A O 1
ATOM 818 N N . ASP A 1 105 ? 18.301 3.388 -41.466 1.00 78.56 105 ASP A N 1
ATOM 819 C CA . ASP A 1 105 ? 18.143 1.965 -41.162 1.00 78.56 105 ASP A CA 1
ATOM 820 C C . ASP A 1 105 ? 18.825 1.529 -39.845 1.00 78.56 105 ASP A C 1
ATOM 822 O O . ASP A 1 105 ? 19.994 1.810 -39.566 1.00 78.56 105 ASP A O 1
ATOM 826 N N . LEU A 1 106 ? 18.081 0.798 -39.011 1.00 67.38 106 LEU A N 1
ATOM 827 C CA . LEU A 1 106 ? 18.544 0.348 -37.694 1.00 67.38 106 LEU A CA 1
ATOM 828 C C . LEU A 1 106 ? 19.509 -0.843 -37.779 1.00 67.38 106 LEU A C 1
ATOM 830 O O . LEU A 1 106 ? 20.396 -0.960 -36.932 1.00 67.38 106 LEU A O 1
ATOM 834 N N . GLU A 1 107 ? 19.355 -1.722 -38.774 1.00 74.00 107 GLU A N 1
ATOM 835 C CA . GLU A 1 107 ? 20.241 -2.880 -38.953 1.00 74.00 107 GLU A CA 1
ATOM 836 C C . GLU A 1 107 ? 21.628 -2.445 -39.430 1.00 74.00 107 GLU A C 1
ATOM 838 O O . GLU A 1 107 ? 22.645 -2.972 -38.964 1.00 74.00 107 GLU A O 1
ATOM 843 N N . GLU A 1 108 ? 21.678 -1.436 -40.300 1.00 73.56 108 GLU A N 1
ATOM 844 C CA . GLU A 1 108 ? 22.911 -0.765 -40.693 1.00 73.56 108 GLU A CA 1
ATOM 845 C C . GLU A 1 108 ? 23.633 -0.117 -39.502 1.00 73.56 108 GLU A C 1
ATOM 847 O O . GLU A 1 108 ? 24.842 -0.307 -39.351 1.00 73.56 108 GLU A O 1
ATOM 852 N N . LEU A 1 109 ? 22.914 0.560 -38.600 1.00 74.00 109 LEU A N 1
ATOM 853 C CA . LEU A 1 109 ? 23.516 1.138 -37.394 1.00 74.00 109 LEU A CA 1
ATOM 854 C C . LEU A 1 109 ? 24.095 0.067 -36.452 1.00 74.00 109 LEU A C 1
ATOM 856 O O . LEU A 1 109 ? 25.219 0.222 -35.976 1.00 74.00 109 LEU A O 1
ATOM 860 N N . ASP A 1 110 ? 23.360 -1.020 -36.198 1.00 79.19 110 ASP A N 1
ATOM 861 C CA . ASP A 1 110 ? 23.817 -2.114 -35.328 1.00 79.19 110 ASP A CA 1
ATOM 862 C C . ASP A 1 110 ? 25.017 -2.871 -35.932 1.00 79.19 110 ASP A C 1
ATOM 864 O O . ASP A 1 110 ? 25.851 -3.410 -35.199 1.00 79.19 110 ASP A O 1
ATOM 868 N N . ARG A 1 111 ? 25.120 -2.929 -37.268 1.00 79.50 111 ARG A N 1
ATOM 869 C CA . ARG A 1 111 ? 26.290 -3.477 -37.971 1.00 79.50 111 ARG A CA 1
ATOM 870 C C . ARG A 1 111 ? 27.519 -2.596 -37.763 1.00 79.50 111 ARG A C 1
ATOM 872 O O . ARG A 1 111 ? 28.556 -3.110 -37.353 1.00 79.50 111 ARG A O 1
ATOM 879 N N . VAL A 1 112 ? 27.375 -1.286 -37.964 1.00 73.19 112 VAL A N 1
ATOM 880 C CA . VAL A 1 112 ? 28.455 -0.309 -37.752 1.00 73.19 112 VAL A CA 1
ATOM 881 C C . VAL A 1 112 ? 28.917 -0.296 -36.291 1.00 73.19 112 VAL A C 1
ATOM 883 O O . VAL A 1 112 ? 30.115 -0.277 -36.035 1.00 73.19 112 VAL A O 1
ATOM 886 N N . GLU A 1 113 ? 28.001 -0.370 -35.320 1.00 77.75 113 GLU A N 1
ATOM 887 C CA . GLU A 1 113 ? 28.352 -0.379 -33.889 1.00 77.75 113 GLU A CA 1
ATOM 888 C C . GLU A 1 113 ? 29.163 -1.625 -33.493 1.00 77.75 113 GLU A C 1
ATOM 890 O O . GLU A 1 113 ? 30.098 -1.525 -32.698 1.00 77.75 113 GLU A O 1
ATOM 895 N N . ARG A 1 114 ? 28.859 -2.791 -34.078 1.00 77.12 114 ARG A N 1
ATOM 896 C CA . ARG A 1 114 ? 29.656 -4.013 -33.875 1.00 77.12 114 ARG A CA 1
ATOM 897 C C . ARG A 1 114 ? 31.060 -3.886 -34.460 1.00 77.12 114 ARG A C 1
ATOM 899 O O . ARG A 1 114 ? 32.027 -4.213 -33.780 1.00 77.12 114 ARG A O 1
ATOM 906 N N . GLU A 1 115 ? 31.174 -3.364 -35.676 1.00 75.06 115 GLU A N 1
ATOM 907 C CA . GLU A 1 115 ? 32.469 -3.152 -36.331 1.00 75.06 115 GLU A CA 1
ATOM 908 C C . GLU A 1 115 ? 33.338 -2.127 -35.572 1.00 75.06 115 GLU A C 1
ATOM 910 O O . GLU A 1 115 ? 34.534 -2.351 -35.382 1.00 75.06 115 GLU A O 1
ATOM 915 N N . GLU A 1 116 ? 32.746 -1.033 -35.077 1.00 77.81 116 GLU A N 1
ATOM 916 C CA . GLU A 1 116 ? 33.433 -0.029 -34.249 1.00 77.81 116 GLU A CA 1
ATOM 917 C C . GLU A 1 116 ? 33.872 -0.604 -32.890 1.00 77.81 116 GLU A C 1
ATOM 919 O O . GLU A 1 116 ? 34.991 -0.343 -32.446 1.00 77.81 116 GLU A O 1
ATOM 924 N N . ALA A 1 117 ? 33.031 -1.412 -32.234 1.00 80.56 117 ALA A N 1
ATOM 925 C CA . ALA A 1 117 ? 33.358 -2.031 -30.950 1.00 80.56 117 ALA A CA 1
ATOM 926 C C . ALA A 1 117 ? 34.519 -3.033 -31.061 1.00 80.56 117 ALA A C 1
ATOM 928 O O . ALA A 1 117 ? 35.416 -3.020 -30.219 1.00 80.56 117 ALA A O 1
ATOM 929 N N . GLU A 1 118 ? 34.548 -3.852 -32.115 1.00 82.50 118 GLU A N 1
ATOM 930 C CA . GLU A 1 118 ? 35.653 -4.782 -32.387 1.00 82.50 118 GLU A CA 1
ATOM 931 C C . GLU A 1 118 ? 36.963 -4.044 -32.705 1.00 82.50 118 GLU A C 1
ATOM 933 O O . GLU A 1 118 ? 38.050 -4.472 -32.301 1.00 82.50 118 GLU A O 1
ATOM 938 N N . GLN A 1 119 ? 36.883 -2.915 -33.416 1.00 75.56 119 GLN A N 1
ATOM 939 C CA . GLN A 1 119 ? 38.046 -2.062 -33.664 1.00 75.56 119 GLN A CA 1
ATOM 940 C C . GLN A 1 119 ? 38.554 -1.404 -32.381 1.00 75.56 119 GLN A C 1
ATOM 942 O O . GLN A 1 119 ? 39.764 -1.369 -32.160 1.00 75.56 119 GLN A O 1
ATOM 947 N N . GLU A 1 120 ? 37.662 -0.911 -31.525 1.00 77.94 120 GLU A N 1
ATOM 948 C CA . GLU A 1 120 ? 38.030 -0.298 -30.250 1.00 77.94 120 GLU A CA 1
ATOM 949 C 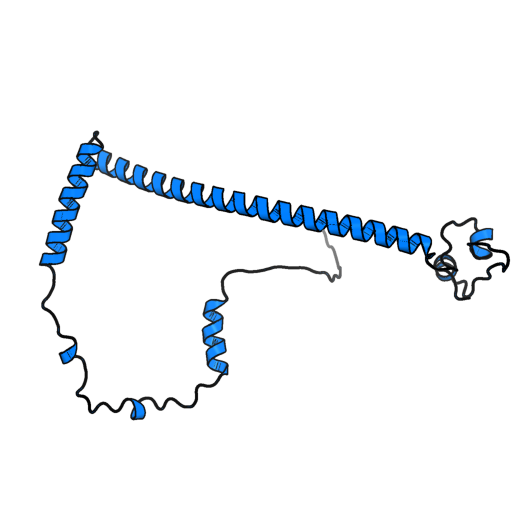C . GLU A 1 120 ? 38.612 -1.329 -29.276 1.00 77.94 120 GLU A C 1
ATOM 951 O O . GLU A 1 120 ? 39.628 -1.064 -28.640 1.00 77.94 120 GLU A O 1
ATOM 956 N N . GLU A 1 121 ? 38.048 -2.537 -29.206 1.00 78.00 121 GLU A N 1
ATOM 957 C CA . GLU A 1 121 ? 38.623 -3.640 -28.431 1.00 78.00 121 GLU A CA 1
ATOM 958 C C . GLU A 1 121 ? 40.024 -3.990 -28.940 1.00 78.00 121 GLU A C 1
ATOM 960 O O . GLU A 1 121 ? 40.970 -4.046 -28.156 1.00 78.00 121 GLU A O 1
ATOM 965 N N . ARG A 1 122 ? 40.204 -4.110 -30.261 1.00 77.38 122 ARG A N 1
ATOM 966 C CA . ARG A 1 122 ? 41.518 -4.353 -30.869 1.00 77.38 122 ARG A CA 1
ATOM 967 C C . ARG A 1 122 ? 42.515 -3.236 -30.558 1.00 77.38 122 ARG A C 1
ATOM 969 O O . ARG A 1 122 ? 43.689 -3.528 -30.340 1.00 77.38 122 ARG A O 1
ATOM 976 N N . ARG A 1 123 ? 42.075 -1.975 -30.519 1.00 73.94 123 ARG A N 1
ATOM 977 C CA . ARG A 1 123 ? 42.913 -0.835 -30.117 1.00 73.94 123 ARG A CA 1
ATOM 978 C C . ARG A 1 123 ? 43.273 -0.897 -28.635 1.00 73.94 123 ARG A C 1
ATOM 980 O O . ARG A 1 123 ? 44.450 -0.788 -28.320 1.00 73.94 123 ARG A O 1
ATOM 987 N N . ARG A 1 124 ? 42.311 -1.164 -27.746 1.00 73.94 124 ARG A N 1
ATOM 988 C CA . ARG A 1 124 ? 42.549 -1.303 -26.296 1.00 73.94 124 ARG A CA 1
ATOM 989 C C . ARG A 1 124 ? 43.452 -2.490 -25.963 1.00 73.94 124 ARG A C 1
ATOM 991 O O . ARG A 1 124 ? 44.290 -2.376 -25.078 1.00 73.94 124 ARG A O 1
ATOM 998 N N . SER A 1 125 ? 43.329 -3.604 -26.683 1.00 67.75 125 SER A N 1
ATOM 999 C CA . SER A 1 125 ? 44.229 -4.757 -26.552 1.00 67.75 125 SER A CA 1
ATOM 1000 C C . SER A 1 125 ? 45.613 -4.504 -27.159 1.00 67.75 125 SER A C 1
ATOM 1002 O O . SER A 1 125 ? 46.594 -5.062 -26.679 1.00 67.75 125 SER A O 1
ATOM 1004 N N . ALA A 1 126 ? 45.718 -3.661 -28.191 1.00 74.50 126 ALA A N 1
ATOM 1005 C CA . ALA A 1 126 ? 47.003 -3.226 -28.742 1.00 74.50 126 ALA A CA 1
ATOM 1006 C C . ALA A 1 126 ? 47.698 -2.161 -27.869 1.00 74.50 126 ALA A C 1
ATOM 1008 O O . ALA A 1 126 ? 48.915 -2.021 -27.935 1.00 74.50 126 ALA A O 1
ATOM 1009 N N . GLU A 1 127 ? 46.942 -1.442 -27.037 1.00 64.62 127 GLU A N 1
ATOM 1010 C CA . GLU A 1 127 ? 47.421 -0.420 -26.095 1.00 64.62 127 GLU A CA 1
ATOM 1011 C C . GLU A 1 127 ? 47.725 -0.993 -24.692 1.00 64.62 127 GLU A C 1
ATOM 1013 O O . GLU A 1 127 ? 47.794 -0.262 -23.703 1.00 64.62 127 GLU A O 1
ATOM 1018 N N . VAL A 1 128 ? 47.947 -2.310 -24.581 1.00 58.06 128 VAL A N 1
ATOM 1019 C CA . VAL A 1 128 ? 48.495 -2.927 -23.364 1.00 58.06 128 VAL A CA 1
ATOM 1020 C C . VAL A 1 128 ? 49.972 -2.532 -23.243 1.00 58.06 128 VAL A C 1
ATOM 1022 O O . VAL A 1 128 ? 50.847 -3.070 -23.921 1.00 58.06 128 VAL A O 1
ATOM 1025 N N . LEU A 1 129 ? 50.231 -1.540 -22.388 1.00 60.62 129 LEU A N 1
ATOM 1026 C CA . LEU A 1 129 ? 51.563 -1.127 -21.936 1.00 60.62 129 LEU A CA 1
ATOM 1027 C C . LEU A 1 129 ? 52.337 -2.318 -21.336 1.00 60.62 129 LEU A C 1
ATOM 1029 O O . LEU A 1 129 ? 51.710 -3.223 -20.781 1.00 60.62 129 LEU A O 1
ATOM 1033 N N . PRO A 1 130 ? 53.685 -2.333 -21.425 1.00 55.59 130 PRO A N 1
ATOM 1034 C CA . PRO A 1 130 ? 54.487 -3.475 -21.003 1.00 55.59 130 PRO A CA 1
ATOM 1035 C C . PRO A 1 130 ? 54.213 -3.836 -19.542 1.00 55.59 130 PRO A C 1
ATOM 1037 O O . PRO A 1 130 ? 54.146 -2.972 -18.668 1.00 55.59 130 PRO A O 1
ATOM 1040 N N . GLU A 1 131 ? 54.058 -5.137 -19.321 1.00 53.47 131 GLU A N 1
ATOM 1041 C CA . GLU A 1 131 ? 53.788 -5.806 -18.054 1.00 53.47 131 GLU A CA 1
ATOM 1042 C C . GLU A 1 131 ? 54.808 -5.376 -16.984 1.00 53.47 131 GLU A C 1
ATOM 1044 O O . GLU A 1 131 ? 55.926 -5.885 -16.907 1.00 53.47 131 GLU A O 1
ATOM 1049 N N . VAL A 1 132 ? 54.452 -4.394 -16.153 1.00 57.69 132 VAL A N 1
ATOM 1050 C CA . VAL A 1 132 ? 55.190 -4.115 -14.917 1.00 57.69 132 VAL A CA 1
ATOM 1051 C C . VAL A 1 132 ? 54.867 -5.238 -13.937 1.00 57.69 132 VAL A C 1
ATOM 1053 O O . VAL A 1 132 ? 53.822 -5.232 -13.288 1.00 57.69 132 VAL A O 1
ATOM 1056 N N . SER A 1 133 ? 55.749 -6.240 -13.886 1.00 57.94 133 SER A N 1
ATOM 1057 C CA . SER A 1 133 ? 55.609 -7.386 -12.987 1.00 57.94 133 SER A CA 1
ATOM 1058 C C . SER A 1 133 ? 55.542 -6.917 -11.532 1.00 57.94 133 SER A C 1
ATOM 1060 O O . SER A 1 133 ? 56.443 -6.236 -11.032 1.00 57.94 133 SER A O 1
ATOM 1062 N N . LEU A 1 134 ? 54.468 -7.314 -10.850 1.00 51.47 134 LEU A N 1
ATOM 1063 C CA . LEU A 1 134 ? 54.158 -6.992 -9.456 1.00 51.47 134 LEU A CA 1
ATOM 1064 C C . LEU A 1 134 ? 55.243 -7.486 -8.474 1.00 51.47 134 LEU A C 1
ATOM 1066 O O . LEU A 1 134 ? 55.366 -6.950 -7.376 1.00 51.47 134 LEU A O 1
ATOM 1070 N N . GLU A 1 135 ? 56.091 -8.432 -8.892 1.00 56.97 135 GLU A N 1
ATOM 1071 C CA . GLU A 1 135 ? 57.266 -8.905 -8.141 1.00 56.97 135 GLU A CA 1
ATOM 1072 C C . GLU A 1 135 ? 58.365 -7.848 -7.983 1.00 56.97 135 GLU A C 1
ATOM 1074 O O . GLU A 1 135 ? 59.150 -7.925 -7.046 1.00 56.97 135 GLU A O 1
ATOM 1079 N N . SER A 1 136 ? 58.405 -6.829 -8.845 1.00 57.09 136 SER A N 1
ATOM 1080 C CA . SER A 1 136 ? 59.383 -5.734 -8.743 1.00 57.09 136 SER A CA 1
ATOM 1081 C C . SER A 1 136 ? 58.944 -4.587 -7.819 1.00 57.09 136 SER A C 1
ATOM 1083 O O . SER A 1 136 ? 59.735 -3.688 -7.538 1.00 57.09 136 SER A O 1
ATOM 1085 N N . LEU A 1 137 ? 57.698 -4.620 -7.324 1.00 55.81 137 LEU A N 1
ATOM 1086 C CA . LEU A 1 137 ? 57.124 -3.608 -6.425 1.00 55.81 137 LEU A CA 1
ATOM 1087 C C . LEU A 1 137 ? 56.993 -4.085 -4.970 1.00 55.81 137 LEU A C 1
ATOM 1089 O O . LEU A 1 137 ? 56.629 -3.290 -4.102 1.00 55.81 137 LEU A O 1
ATOM 1093 N N . LEU A 1 138 ? 57.284 -5.356 -4.687 1.00 58.97 138 LEU A N 1
ATOM 1094 C CA . LEU A 1 138 ? 57.258 -5.899 -3.331 1.00 58.97 138 LEU A CA 1
ATOM 1095 C C . LEU A 1 138 ? 58.669 -5.831 -2.722 1.00 58.97 138 LEU A C 1
ATOM 1097 O O . LEU A 1 138 ? 59.607 -6.340 -3.333 1.00 58.97 138 LEU A O 1
ATOM 1101 N N . PRO A 1 139 ? 58.856 -5.221 -1.536 1.00 59.56 139 PRO A N 1
ATOM 1102 C CA . PRO A 1 139 ? 60.136 -5.286 -0.840 1.00 59.56 139 PRO A CA 1
ATOM 1103 C C . PRO A 1 139 ? 60.474 -6.742 -0.506 1.00 59.56 139 PRO A C 1
ATOM 1105 O O . PRO A 1 139 ? 59.589 -7.491 -0.085 1.00 59.56 139 PRO A O 1
ATOM 1108 N N . ASP A 1 140 ? 61.749 -7.118 -0.664 1.00 53.50 140 ASP A N 1
ATOM 1109 C CA . ASP A 1 140 ? 62.265 -8.451 -0.341 1.00 53.50 140 ASP A CA 1
ATOM 1110 C C . ASP A 1 140 ? 61.737 -8.947 1.014 1.00 53.50 140 ASP A C 1
ATOM 1112 O O . ASP A 1 140 ? 61.612 -8.185 1.977 1.00 53.50 140 ASP A O 1
ATOM 1116 N N . SER A 1 141 ? 61.460 -10.251 1.081 1.00 57.56 141 SER A N 1
ATOM 1117 C CA . SER A 1 141 ? 60.743 -11.016 2.118 1.00 57.56 141 SER A CA 1
ATOM 1118 C C . SER A 1 141 ? 61.243 -10.907 3.573 1.00 57.56 141 SER A C 1
ATOM 1120 O O . SER A 1 141 ? 60.812 -11.674 4.429 1.00 57.56 141 SER A O 1
ATOM 1122 N N . ASN A 1 142 ? 62.134 -9.966 3.877 1.00 58.19 142 ASN A N 1
ATOM 1123 C CA . ASN A 1 142 ? 62.540 -9.562 5.221 1.00 58.19 142 ASN A CA 1
ATOM 1124 C C . ASN A 1 142 ? 61.755 -8.345 5.750 1.00 58.19 142 ASN A C 1
ATOM 1126 O O . ASN A 1 142 ? 62.072 -7.840 6.828 1.00 58.19 142 ASN A O 1
ATOM 1130 N N . PHE A 1 143 ? 60.745 -7.853 5.021 1.00 52.94 143 PHE A N 1
ATOM 1131 C CA . PHE A 1 143 ? 59.875 -6.778 5.500 1.00 52.94 143 PHE A CA 1
ATOM 1132 C C . PHE A 1 143 ? 58.956 -7.295 6.623 1.00 52.94 143 PHE A C 1
ATOM 1134 O O . PHE A 1 143 ? 57.890 -7.863 6.386 1.00 52.94 143 PHE A O 1
ATOM 1141 N N . LEU A 1 144 ? 59.411 -7.152 7.870 1.00 59.78 144 LEU A N 1
ATOM 1142 C CA . LEU A 1 144 ? 58.712 -7.584 9.079 1.00 59.78 144 LEU A CA 1
ATOM 1143 C C . LEU A 1 144 ? 57.537 -6.633 9.376 1.00 59.78 144 LEU A C 1
ATOM 1145 O O . LEU A 1 144 ? 57.667 -5.683 10.149 1.00 59.78 144 LEU A O 1
ATOM 1149 N N . TRP A 1 145 ? 56.387 -6.899 8.749 1.00 60.50 145 TRP A N 1
ATOM 1150 C CA . TRP A 1 145 ? 55.132 -6.138 8.889 1.00 60.50 145 TRP A CA 1
ATOM 1151 C C . TRP A 1 145 ? 54.734 -5.848 10.349 1.00 60.50 145 TRP A C 1
ATOM 1153 O O . TRP A 1 145 ? 54.158 -4.801 10.640 1.00 60.50 145 TRP A O 1
ATOM 1163 N N . ASP A 1 146 ? 55.118 -6.735 11.268 1.00 54.19 146 ASP A N 1
ATOM 1164 C CA . ASP A 1 146 ? 54.768 -6.701 12.692 1.00 54.19 146 ASP A CA 1
ATOM 1165 C C . ASP A 1 146 ? 55.512 -5.617 13.504 1.00 54.19 146 ASP A C 1
ATOM 1167 O O . ASP A 1 146 ? 55.120 -5.278 14.616 1.00 54.19 146 ASP A O 1
ATOM 1171 N N . SER A 1 147 ? 56.593 -5.039 12.961 1.00 57.69 147 SER A N 1
ATOM 1172 C CA . SER A 1 147 ? 57.355 -3.969 13.634 1.00 57.69 147 SER A CA 1
ATOM 1173 C C . SER A 1 147 ? 56.973 -2.557 13.188 1.00 57.69 147 SER A C 1
ATOM 1175 O O . SER A 1 147 ? 57.242 -1.599 13.911 1.00 57.69 147 SER A O 1
ATOM 1177 N N . THR A 1 148 ? 56.357 -2.400 12.012 1.00 59.22 148 THR A N 1
ATOM 1178 C CA . THR A 1 148 ? 55.943 -1.080 11.498 1.00 59.22 148 THR A CA 1
ATOM 1179 C C . THR A 1 148 ? 54.534 -0.707 11.954 1.00 59.22 148 THR A C 1
ATOM 1181 O O . THR A 1 148 ? 54.267 0.464 12.213 1.00 59.22 148 THR A O 1
ATOM 1184 N N . PHE A 1 149 ? 53.653 -1.697 12.113 1.00 55.03 149 PHE A N 1
ATOM 1185 C CA . PHE A 1 149 ? 52.295 -1.508 12.615 1.00 55.03 149 PHE A CA 1
ATOM 1186 C C . PHE A 1 149 ? 52.028 -2.498 13.751 1.00 55.03 149 PHE A C 1
ATOM 1188 O O . PHE A 1 149 ? 51.495 -3.577 13.496 1.00 55.03 149 PHE A O 1
ATOM 1195 N N . PRO A 1 150 ? 52.381 -2.166 15.006 1.00 56.88 150 PRO A N 1
ATOM 1196 C CA . PRO A 1 150 ? 51.968 -2.971 16.143 1.00 56.88 150 PRO A CA 1
ATOM 1197 C C . PRO A 1 150 ? 50.443 -2.883 16.256 1.00 56.88 150 PRO A C 1
ATOM 1199 O O . PRO A 1 150 ? 49.891 -1.916 16.787 1.00 56.88 150 PRO A O 1
ATOM 1202 N N . MET A 1 151 ? 49.750 -3.881 15.711 1.00 59.22 151 MET A N 1
ATOM 1203 C CA . MET A 1 151 ? 48.308 -4.032 15.856 1.00 59.22 151 MET A CA 1
ATOM 1204 C C . MET A 1 151 ? 48.034 -4.435 17.305 1.00 59.22 151 MET A C 1
ATOM 1206 O O . MET A 1 151 ? 47.999 -5.614 17.655 1.00 59.22 151 MET A O 1
ATOM 1210 N N . GLY A 1 152 ? 47.886 -3.433 18.175 1.00 59.16 152 GLY A N 1
ATOM 1211 C CA . GLY A 1 152 ? 47.339 -3.627 19.514 1.00 59.16 152 GLY A CA 1
ATOM 1212 C C . GLY A 1 152 ? 45.964 -4.306 19.438 1.00 59.16 152 GLY A C 1
ATOM 1213 O O . GLY A 1 152 ? 45.308 -4.238 18.394 1.00 59.16 152 GLY A O 1
ATOM 1214 N N . PRO A 1 153 ? 45.514 -4.979 20.515 1.00 59.34 153 PRO A N 1
ATOM 1215 C CA . PRO A 1 153 ? 44.244 -5.696 20.510 1.00 59.34 153 PRO A CA 1
ATOM 1216 C C . PRO A 1 153 ? 43.133 -4.756 20.042 1.00 59.34 153 PRO A C 1
ATOM 1218 O O . PRO A 1 153 ? 42.948 -3.680 20.612 1.00 59.34 153 PRO A O 1
ATOM 1221 N N . LEU A 1 154 ? 42.452 -5.154 18.964 1.00 53.91 154 LEU A N 1
ATOM 1222 C CA . LEU A 1 154 ? 41.403 -4.367 18.326 1.00 53.91 154 LEU A CA 1
ATOM 1223 C C . LEU A 1 154 ? 40.384 -3.958 19.391 1.00 53.91 154 LEU A C 1
ATOM 1225 O O . LEU A 1 154 ? 39.721 -4.809 19.985 1.00 53.91 154 LEU A O 1
ATOM 1229 N N . ASN A 1 155 ? 40.304 -2.655 19.663 1.00 59.09 155 ASN A N 1
ATOM 1230 C CA . ASN A 1 155 ? 39.343 -2.122 20.612 1.00 59.09 155 ASN A CA 1
ATOM 1231 C C . ASN A 1 155 ? 37.934 -2.347 20.033 1.00 59.09 155 ASN A C 1
ATOM 1233 O O . ASN A 1 155 ? 37.663 -1.857 18.931 1.00 59.09 155 ASN A O 1
ATOM 1237 N N . PRO A 1 156 ? 37.035 -3.055 20.742 1.00 58.50 156 PRO A N 1
ATOM 1238 C CA . PRO A 1 156 ? 35.675 -3.309 20.274 1.00 58.50 156 PRO A CA 1
ATOM 1239 C C . PRO A 1 156 ? 34.901 -2.040 19.886 1.00 58.50 156 PRO A C 1
ATOM 1241 O O . PRO A 1 156 ? 34.020 -2.116 19.038 1.00 58.50 156 PRO A O 1
ATOM 1244 N N . SER A 1 157 ? 35.257 -0.867 2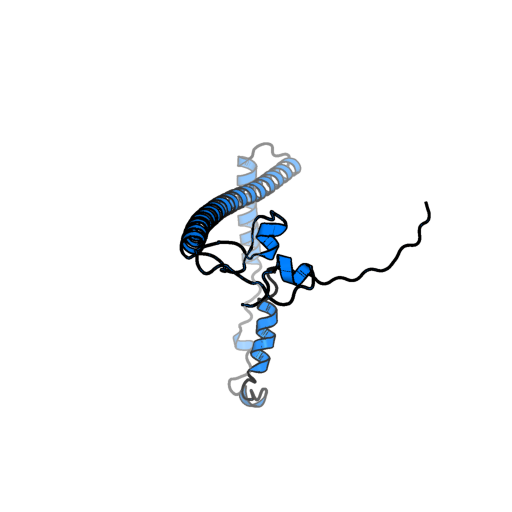0.432 1.00 58.16 157 SER A N 1
ATOM 1245 C CA . SER A 1 157 ? 34.580 0.397 20.113 1.00 58.16 157 SER A CA 1
ATOM 1246 C C . SER A 1 157 ? 34.858 0.941 18.703 1.00 58.16 157 SER A C 1
ATOM 1248 O O . SER A 1 157 ? 34.099 1.779 18.234 1.00 58.16 157 SER A O 1
ATOM 1250 N N . LEU A 1 158 ? 35.923 0.501 18.015 1.00 55.12 158 LEU A N 1
ATOM 1251 C CA . LEU A 1 158 ? 36.233 0.951 16.644 1.00 55.12 158 LEU A CA 1
ATOM 1252 C C . LEU A 1 158 ? 35.465 0.166 15.573 1.00 55.12 158 LEU A C 1
ATOM 1254 O O . LEU A 1 158 ? 35.271 0.659 14.462 1.00 55.12 158 LEU A O 1
ATOM 1258 N N . LEU A 1 159 ? 34.992 -1.042 15.900 1.00 56.06 159 LEU A N 1
ATOM 1259 C CA . LEU A 1 159 ? 34.095 -1.780 15.010 1.00 56.06 159 LEU A CA 1
ATOM 1260 C C . LEU A 1 159 ? 32.706 -1.129 14.946 1.00 56.06 159 LEU A C 1
ATOM 1262 O O . LEU A 1 159 ? 32.070 -1.186 13.895 1.00 56.06 159 LEU A O 1
ATOM 1266 N N . ASP A 1 160 ? 32.276 -0.452 16.015 1.00 56.81 160 ASP A N 1
ATOM 1267 C CA . ASP A 1 160 ? 31.032 0.321 16.011 1.00 56.81 160 ASP A CA 1
ATOM 1268 C C . ASP A 1 160 ? 31.120 1.549 15.090 1.00 56.81 160 ASP A C 1
ATOM 1270 O O . ASP A 1 160 ? 30.154 1.835 14.388 1.00 56.81 160 ASP A O 1
ATOM 1274 N N . GLU A 1 161 ? 32.276 2.217 14.974 1.00 54.62 161 GLU A N 1
ATOM 1275 C CA . GLU A 1 161 ? 32.457 3.337 14.029 1.00 54.62 161 GLU A CA 1
ATOM 1276 C C . GLU A 1 161 ? 32.420 2.887 12.559 1.00 54.62 161 GLU A C 1
ATOM 1278 O O . GLU A 1 161 ? 31.831 3.566 11.715 1.00 54.62 161 GLU A O 1
ATOM 1283 N N . MET A 1 162 ? 32.965 1.709 12.234 1.00 55.03 162 MET A N 1
ATOM 1284 C CA . MET A 1 162 ? 32.837 1.141 10.883 1.00 55.03 162 MET A CA 1
ATOM 1285 C C . MET A 1 162 ? 31.404 0.685 10.565 1.00 55.03 162 MET A C 1
ATOM 1287 O O . MET A 1 162 ? 31.025 0.627 9.394 1.00 55.03 162 MET A O 1
ATOM 1291 N N . ASN A 1 163 ? 30.591 0.417 11.591 1.00 55.00 163 ASN A N 1
ATOM 1292 C CA . ASN A 1 163 ? 29.182 0.061 11.445 1.00 55.00 163 ASN A CA 1
ATOM 1293 C C . ASN A 1 163 ? 28.263 1.290 11.259 1.00 55.00 163 ASN A C 1
ATOM 1295 O O . ASN A 1 163 ? 27.132 1.140 10.801 1.00 55.00 163 ASN A O 1
ATOM 1299 N N . VAL A 1 164 ? 28.747 2.513 11.529 1.00 49.22 164 VAL A N 1
ATOM 1300 C CA . VAL A 1 164 ? 28.004 3.766 11.268 1.00 49.22 164 VAL A CA 1
ATOM 1301 C C . VAL A 1 164 ? 27.915 4.077 9.765 1.00 49.22 164 VAL A C 1
ATOM 1303 O O . VAL A 1 164 ? 26.909 4.614 9.306 1.00 49.22 164 VAL A O 1
ATOM 1306 N N . LEU A 1 165 ? 28.892 3.663 8.949 1.00 43.09 165 LEU A N 1
ATOM 1307 C CA . LEU A 1 165 ? 28.829 3.849 7.488 1.00 43.09 165 LEU A CA 1
ATOM 1308 C C . LEU A 1 165 ? 27.848 2.894 6.785 1.00 43.09 165 LEU A C 1
ATOM 1310 O O . LEU A 1 165 ? 27.438 3.167 5.659 1.00 43.09 165 LEU A O 1
ATOM 1314 N N . ALA A 1 166 ? 27.441 1.803 7.440 1.00 50.88 166 ALA A N 1
ATOM 1315 C CA . ALA A 1 166 ? 26.502 0.828 6.884 1.00 50.88 166 ALA A CA 1
ATOM 1316 C C . ALA A 1 166 ? 25.025 1.115 7.230 1.00 50.88 166 ALA A C 1
ATOM 1318 O O . ALA A 1 166 ? 24.143 0.474 6.662 1.00 50.88 166 ALA A O 1
ATOM 1319 N N . GLN A 1 167 ? 24.732 2.065 8.131 1.00 45.25 167 GLN A N 1
ATOM 1320 C CA . GLN A 1 167 ? 23.371 2.293 8.647 1.00 45.25 167 GLN A CA 1
ATOM 1321 C C . GLN A 1 167 ? 22.653 3.532 8.078 1.00 45.25 167 GLN A C 1
ATOM 1323 O O . GLN A 1 167 ? 21.486 3.756 8.393 1.00 45.25 167 GLN A O 1
ATOM 1328 N N . HIS A 1 168 ? 23.264 4.300 7.169 1.00 44.16 168 HIS A N 1
ATOM 1329 C CA . HIS A 1 168 ? 22.589 5.413 6.480 1.00 44.16 168 HIS A CA 1
ATOM 1330 C C . HIS A 1 168 ? 21.911 4.989 5.165 1.00 44.16 168 HIS A C 1
ATOM 1332 O O . HIS A 1 168 ? 22.213 5.489 4.086 1.00 44.16 168 HIS A O 1
ATOM 1338 N N . SER A 1 169 ? 20.967 4.059 5.282 1.00 46.72 169 SER A N 1
ATOM 1339 C CA . SER A 1 169 ? 19.825 3.844 4.378 1.00 46.72 169 SER A CA 1
ATOM 1340 C C . SER A 1 169 ? 18.949 2.812 5.097 1.00 46.72 169 SER A C 1
ATOM 1342 O O . SER A 1 169 ? 19.360 1.664 5.207 1.00 46.72 169 SER A O 1
ATOM 1344 N N . VAL A 1 170 ? 17.795 3.097 5.695 1.00 43.22 170 VAL A N 1
ATOM 1345 C CA . VAL A 1 170 ? 16.681 3.989 5.354 1.00 43.22 170 VAL A CA 1
ATOM 1346 C C . VAL A 1 170 ? 15.886 4.207 6.662 1.00 43.22 170 VAL A C 1
ATOM 1348 O O . VAL A 1 170 ? 15.791 3.275 7.460 1.00 43.22 170 VAL A O 1
ATOM 1351 N N . ASP A 1 171 ? 15.321 5.395 6.888 1.00 37.31 171 ASP A N 1
ATOM 1352 C CA . ASP A 1 171 ? 14.524 5.734 8.082 1.00 37.31 171 ASP A CA 1
ATOM 1353 C C . ASP A 1 171 ? 13.315 4.804 8.328 1.00 37.31 171 ASP A C 1
ATOM 1355 O O . ASP A 1 171 ? 12.624 4.421 7.377 1.00 37.31 171 ASP A O 1
ATOM 1359 N N . PRO A 1 172 ? 12.937 4.588 9.603 1.00 40.72 172 PRO A N 1
ATOM 1360 C CA . PRO A 1 172 ? 11.539 4.445 9.993 1.00 40.72 172 PRO A CA 1
ATOM 1361 C C . PRO A 1 172 ? 11.136 5.528 11.018 1.00 40.72 172 PRO A C 1
ATOM 1363 O O . PRO A 1 172 ? 11.712 5.637 12.099 1.00 40.72 172 PRO A O 1
ATOM 1366 N N . THR A 1 173 ? 10.115 6.325 10.691 1.00 43.22 173 THR A N 1
ATOM 1367 C CA . THR A 1 173 ? 9.344 7.158 11.645 1.00 43.22 173 THR A CA 1
ATOM 1368 C C . THR A 1 173 ? 8.647 6.266 12.695 1.00 43.22 173 THR A C 1
ATOM 1370 O O . THR A 1 173 ? 8.375 5.107 12.362 1.00 43.22 173 THR A O 1
ATOM 1373 N N . PRO A 1 174 ? 8.351 6.717 13.949 1.00 48.75 174 PRO A N 1
ATOM 1374 C CA . PRO A 1 174 ? 7.097 7.462 14.220 1.00 48.75 174 PRO A CA 1
ATOM 1375 C C . PRO A 1 174 ? 7.016 8.373 15.492 1.00 48.75 174 PRO A C 1
ATOM 1377 O O . PRO A 1 174 ? 7.765 8.237 16.451 1.00 48.75 174 PRO A O 1
ATOM 1380 N N . ASP A 1 175 ? 6.015 9.266 15.454 1.00 34.56 175 ASP A N 1
ATOM 1381 C CA . ASP A 1 175 ? 5.094 9.781 16.494 1.00 34.56 175 ASP A CA 1
ATOM 1382 C C . ASP A 1 175 ? 5.525 10.411 17.846 1.00 34.56 175 ASP A C 1
ATOM 1384 O O . ASP A 1 175 ? 6.212 9.825 18.675 1.00 34.56 175 ASP A O 1
ATOM 1388 N N . SER A 1 176 ? 4.837 11.530 18.153 1.00 39.94 176 SER A N 1
ATOM 1389 C CA . SER A 1 176 ? 4.008 11.739 19.368 1.00 39.94 176 SER A CA 1
ATOM 1390 C C . SER A 1 176 ? 4.344 12.947 20.275 1.00 39.94 176 SER A C 1
ATOM 1392 O O . SER A 1 176 ? 5.276 12.936 21.067 1.00 39.94 176 SER A O 1
ATOM 1394 N N . THR A 1 177 ? 3.461 13.952 20.189 1.00 38.97 177 THR A N 1
ATOM 1395 C CA . THR A 1 177 ? 2.725 14.638 21.282 1.00 38.97 177 THR A CA 1
ATOM 1396 C C . THR A 1 177 ? 3.458 15.339 22.445 1.00 38.97 177 THR A C 1
ATOM 1398 O O . THR A 1 177 ? 4.046 14.707 23.312 1.00 38.97 177 THR A O 1
ATOM 1401 N N . GLY A 1 178 ? 3.208 16.651 22.597 1.00 34.31 178 GLY A N 1
ATOM 1402 C CA . GLY A 1 178 ? 3.337 17.374 23.876 1.00 34.31 178 GLY A CA 1
ATOM 1403 C C . GLY A 1 178 ? 3.395 18.896 23.709 1.00 34.31 178 GLY A C 1
ATOM 1404 O O . GLY A 1 178 ? 4.406 19.427 23.274 1.00 34.31 178 GLY A O 1
ATOM 1405 N N . GLY A 1 179 ? 2.289 19.592 23.992 1.00 34.41 179 GLY A N 1
ATOM 1406 C CA . GLY A 1 179 ? 2.079 21.000 23.632 1.00 34.41 179 GLY A CA 1
ATOM 1407 C C . GLY A 1 179 ? 2.581 22.070 24.609 1.00 34.41 179 GLY A C 1
ATOM 1408 O O . GLY A 1 179 ? 3.046 21.764 25.697 1.00 34.41 179 GLY A O 1
ATOM 1409 N N . ALA A 1 180 ? 2.404 23.336 24.211 1.00 35.56 180 ALA A N 1
ATOM 1410 C CA . ALA A 1 180 ? 1.936 24.466 25.030 1.00 35.56 180 ALA A CA 1
ATOM 1411 C C . ALA A 1 180 ? 1.861 25.749 24.169 1.00 35.56 180 ALA A C 1
ATOM 1413 O O . ALA A 1 180 ? 2.814 26.117 23.491 1.00 35.56 180 ALA A O 1
ATOM 1414 N N . VAL A 1 181 ? 0.707 26.419 24.213 1.00 45.94 181 VAL A N 1
ATOM 1415 C CA . VAL A 1 181 ? 0.399 27.768 23.677 1.00 45.94 181 VAL A CA 1
ATOM 1416 C C . VAL A 1 181 ? 1.027 28.820 24.619 1.00 45.94 181 VAL A C 1
ATOM 1418 O O . VAL A 1 181 ? 0.984 28.579 25.828 1.00 45.94 181 VAL A O 1
ATOM 1421 N N . PRO A 1 182 ? 1.652 29.930 24.156 1.00 46.06 182 PRO A N 1
ATOM 1422 C CA . PRO A 1 182 ? 0.978 31.186 23.745 1.00 46.06 182 PRO A CA 1
ATOM 1423 C C . PRO A 1 182 ? 1.682 31.858 22.542 1.00 46.06 182 PRO A C 1
ATOM 1425 O O . PRO A 1 182 ? 2.767 31.461 22.156 1.00 46.06 182 PRO A O 1
ATOM 1428 N N . GLY A 1 183 ? 1.197 32.878 21.846 1.00 37.12 183 GLY A N 1
ATOM 1429 C CA . GLY A 1 183 ? 0.053 33.767 21.932 1.00 37.12 183 GLY A CA 1
ATOM 1430 C C . GLY A 1 183 ? 0.142 34.693 20.705 1.00 37.12 183 GLY A C 1
ATOM 1431 O O . GLY A 1 183 ? 1.214 34.894 20.139 1.00 37.12 183 GLY A O 1
ATOM 1432 N N . ASN A 1 184 ? -1.003 35.200 20.264 1.00 49.25 184 ASN A N 1
ATOM 1433 C CA . ASN A 1 184 ? -1.148 36.107 19.122 1.00 49.25 184 ASN A CA 1
ATOM 1434 C C . ASN A 1 184 ? -0.396 37.438 19.368 1.00 49.25 184 ASN A C 1
ATOM 1436 O O . ASN A 1 184 ? -0.342 37.890 20.515 1.00 49.25 184 ASN A O 1
ATOM 1440 N N . PRO A 1 185 ? 0.111 38.112 18.322 1.00 50.56 185 PRO A N 1
ATOM 1441 C CA . PRO A 1 185 ? -0.574 39.345 17.927 1.00 50.56 185 PRO A CA 1
ATOM 1442 C C . PRO A 1 185 ? -0.698 39.506 16.402 1.00 50.56 185 PRO A C 1
ATOM 1444 O O . PRO A 1 185 ? 0.176 39.115 15.634 1.00 50.56 185 PRO A O 1
ATOM 1447 N N . GLY A 1 186 ? -1.825 40.087 15.986 1.00 38.00 186 GLY A N 1
ATOM 1448 C CA . GLY A 1 186 ? -2.245 40.191 14.593 1.00 38.00 186 GLY A CA 1
ATOM 1449 C C . GLY A 1 186 ? -1.549 41.252 13.740 1.00 38.00 186 GLY A C 1
ATOM 1450 O O . GLY A 1 186 ? -0.610 41.924 14.158 1.00 38.00 186 GLY A O 1
ATOM 1451 N N . GLY A 1 187 ? -2.097 41.421 12.535 1.00 41.41 187 GLY A N 1
ATOM 1452 C CA . GLY A 1 187 ? -1.777 42.510 11.616 1.00 41.41 187 GLY A CA 1
ATOM 1453 C C . GLY A 1 187 ? -2.015 42.116 10.160 1.00 41.41 187 GLY A C 1
ATOM 1454 O O . GLY A 1 187 ? -1.118 41.565 9.529 1.00 41.41 187 GLY A O 1
ATOM 1455 N N . GLY A 1 188 ? -3.215 42.407 9.651 1.00 37.31 188 GLY A N 1
ATOM 1456 C CA . GLY A 1 188 ? -3.629 42.248 8.254 1.00 37.31 188 GLY A CA 1
ATOM 1457 C C . GLY A 1 188 ? -5.102 42.568 8.089 1.00 37.31 188 GLY A C 1
ATOM 1458 O O . GLY A 1 188 ? -5.909 41.681 8.436 1.00 37.31 188 GLY A O 1
#

Sequence (188 aa):
MAACSACESRGIPKCAVSPQDSSRCVECLRSNRSGCDVLEISPAQFRKIGQQHAKLEEELEAAEEARRRADEKVRLADAKVERLRKQKKMWFEKMMRAVSRGIDDLEELDRVEREEAEQEERRRSAEVLPEVSLESLLPDSNFLWDSTFPMGPLNPSLLDEMNVLAQHSVDPTPDSTGGAVPGNPGGG